Protein AF-A0A932KGJ5-F1 (afdb_monomer)

Radius of gyration: 30.45 Å; Cα contacts (8 Å, |Δi|>4): 113; chains: 1; bounding box: 93×62×76 Å

Secondary structure (DSSP, 8-state):
----------------------------------SSSHHHHHHHHHHHHHHHHHHHHH-----HHHHHHHH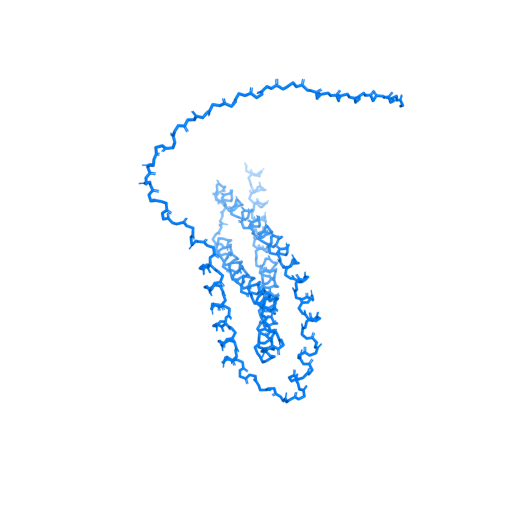HHHHHHHHHHHHHHHHHHHHHHHHHHHHHHHHHHHHHHHHHHHHTT---TTHHHHHHHHHHHHHHHHHHHHHHHHHHHHHHHS-TTT-HHHHHHHHHHHHHHHHHHHHHHHHHHHHIIIIIHHHHHHHHHHHHHHHHHHT--

pLDDT: mean 83.41, std 22.05, range [35.34, 98.75]

Sequence (213 aa):
MKKRIKLVLETTFMMSILTLVPVVSQAHALTNMDTASDQTAESKTVLADRIKERKAELKIKLTTLEQSRLKSKCKNGQVSVNNLSGRIQGLQTSRNNIYDNLTNQLTKLVTKLKDHNVDTTTLDPQITTLKGMITTFKTDMAAYKETVADLGTMDCAADPTGFKASLETARVSRAKLAKDAADIKTYINGTIKPTLVQIRMQLSTTEKHKENE

Solvent-accessible surface area (backbone atoms only — not comparable to full-atom values): 12464 Å² total; per-residue (Å²): 143,86,88,81,90,89,87,82,92,82,90,86,84,88,82,90,79,91,73,92,71,84,84,75,87,73,90,69,86,78,83,82,91,73,86,73,66,56,69,60,52,53,55,51,50,54,51,52,51,55,38,51,49,40,34,66,74,64,62,73,83,73,54,74,67,53,39,53,55,38,36,76,43,35,66,67,47,27,55,54,34,50,59,46,47,59,52,48,53,56,49,52,53,54,50,49,53,53,52,53,50,50,54,51,52,54,51,55,47,52,51,54,35,48,79,68,74,44,90,46,83,71,56,55,59,50,53,53,50,51,51,52,52,52,51,50,37,54,53,37,48,50,55,27,51,49,34,38,49,49,57,48,71,52,64,35,68,84,35,34,61,41,44,53,29,41,51,51,50,32,50,52,33,48,52,49,38,53,47,43,56,50,49,52,52,48,44,44,63,73,47,52,48,55,51,54,53,51,54,49,52,54,51,61,52,54,55,59,54,66,77,76,111

Mean predicted aligned error: 12.19 Å

Nearest PDB structures (foldseek):
  8dt0-assembly2_B  TM=4.006E-01  e=4.714E-01  synthetic construct
  8dt0-assembly1_A  TM=3.499E-01  e=1.360E+00  synthetic construct
  7a0g-assembly1_DDD  TM=3.865E-01  e=3.718E+00  Serratia marcescens
  6grj-assembly1_D  TM=2.617E-01  e=1.970E+00  Aeromonas hydrophila

Foldseek 3Di:
DDDDDDDDDDDDDDDDDDDDDDDDDDPDDPDDP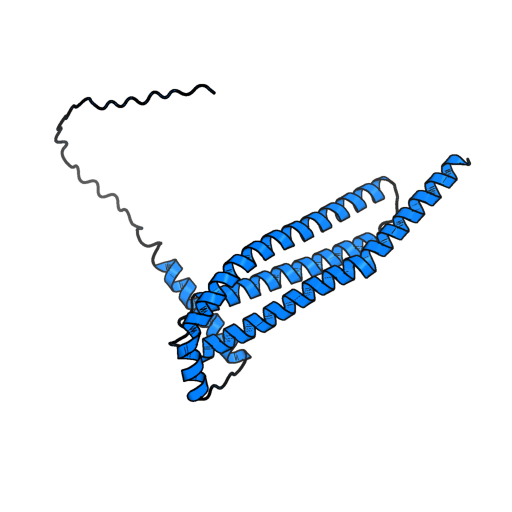PPPVPVVVVVVVVLVVVLVVLCVVVVDDDDPVRLVVQLVCLVVVLVVLVVVLVVLVVVLVVLCVVLVVVLVVLVVVVVVCVVVVHDCVQVVVLSVVLVVLVVVLNVLSVQLSVLSVSSNPDPCNVPVSSNVSSVVSNVVSVVVNVVSVVVSVCSCVVRNVVVVVVSVVVVVVVVVVVVVD

Structure (mmCIF, N/CA/C/O backbone):
data_AF-A0A932KGJ5-F1
#
_entry.id   AF-A0A932KGJ5-F1
#
loop_
_atom_site.group_PDB
_atom_site.id
_atom_site.type_symbol
_atom_site.label_atom_id
_atom_site.label_alt_id
_atom_site.label_comp_id
_atom_site.label_asym_id
_atom_site.label_entity_id
_atom_site.label_seq_id
_atom_site.pdbx_PDB_ins_code
_atom_site.Cartn_x
_atom_site.Cartn_y
_atom_site.Cartn_z
_atom_site.occupancy
_atom_site.B_iso_or_equiv
_atom_site.auth_seq_id
_atom_site.auth_comp_id
_atom_site.auth_asym_id
_atom_site.auth_atom_id
_atom_site.pdbx_PDB_model_num
ATOM 1 N N . MET A 1 1 ? 30.228 36.881 28.832 1.00 44.88 1 MET A N 1
ATOM 2 C CA . MET A 1 1 ? 31.589 37.077 28.282 1.00 44.88 1 MET A CA 1
ATOM 3 C C . MET A 1 1 ? 32.619 36.539 29.263 1.00 44.88 1 MET A C 1
ATOM 5 O O . MET A 1 1 ? 32.696 37.075 30.358 1.00 44.88 1 MET A O 1
ATOM 9 N N . LYS A 1 2 ? 33.387 35.510 28.883 1.00 38.97 2 LYS A N 1
ATOM 10 C CA . LYS A 1 2 ? 34.807 35.300 29.242 1.00 38.97 2 LYS A CA 1
ATOM 11 C C . LYS A 1 2 ? 35.282 34.000 28.579 1.00 38.97 2 LYS A C 1
ATOM 13 O O . LYS A 1 2 ? 34.873 32.910 28.952 1.00 38.97 2 LYS A O 1
ATOM 18 N N . LYS A 1 3 ? 36.079 34.164 27.520 1.00 46.81 3 LYS A N 1
ATOM 19 C CA . LYS A 1 3 ? 36.828 33.112 26.813 1.00 46.81 3 LYS A CA 1
ATOM 20 C C . LYS A 1 3 ? 38.042 32.678 27.644 1.00 46.81 3 LYS A C 1
ATOM 22 O O . LYS A 1 3 ? 38.596 33.527 28.341 1.00 46.81 3 LYS A O 1
ATOM 27 N N . ARG A 1 4 ? 38.514 31.442 27.412 1.00 44.22 4 ARG A N 1
ATOM 28 C CA . ARG A 1 4 ? 39.895 31.025 27.020 1.00 44.22 4 ARG A CA 1
ATOM 29 C C . ARG A 1 4 ? 40.029 29.514 27.300 1.00 44.22 4 ARG A C 1
ATOM 31 O O . ARG A 1 4 ? 39.839 29.099 28.430 1.00 44.22 4 ARG A O 1
ATOM 38 N N . ILE A 1 5 ? 40.056 28.646 26.283 1.00 48.19 5 ILE A N 1
ATOM 39 C CA . ILE A 1 5 ? 41.233 28.178 25.511 1.00 48.19 5 ILE A CA 1
ATOM 40 C C . ILE A 1 5 ? 42.364 27.678 26.416 1.00 48.19 5 ILE A C 1
ATOM 42 O O . ILE A 1 5 ? 43.014 28.507 27.043 1.00 48.19 5 ILE A O 1
ATOM 46 N N . LYS A 1 6 ? 42.664 26.372 26.347 1.00 35.34 6 LYS A N 1
ATOM 47 C CA . LYS A 1 6 ? 44.033 25.834 26.251 1.00 35.34 6 LYS A CA 1
ATOM 48 C C . LYS A 1 6 ? 44.025 24.496 25.495 1.00 35.34 6 LYS A C 1
ATOM 50 O O . LYS A 1 6 ? 43.222 23.617 25.777 1.00 35.34 6 LYS A O 1
ATOM 55 N N . LEU A 1 7 ? 44.920 24.430 24.516 1.00 39.94 7 LEU A N 1
ATOM 56 C CA . LEU A 1 7 ? 45.262 23.345 23.603 1.00 39.94 7 LEU A CA 1
ATOM 57 C C . LEU A 1 7 ? 46.751 23.059 23.844 1.00 39.94 7 LEU A C 1
ATOM 59 O O . LEU A 1 7 ? 47.520 24.014 23.785 1.00 39.94 7 LEU A O 1
ATOM 63 N N . VAL A 1 8 ? 47.124 21.809 24.129 1.00 41.09 8 VAL A N 1
ATOM 64 C CA . VAL A 1 8 ? 48.497 21.245 24.198 1.00 41.09 8 VAL A CA 1
ATOM 65 C C . VAL A 1 8 ? 48.275 19.723 24.056 1.00 41.09 8 VAL A C 1
ATOM 67 O O . VAL A 1 8 ? 47.516 19.186 24.855 1.00 41.09 8 VAL A O 1
ATOM 70 N N . LEU A 1 9 ? 48.607 18.979 22.992 1.00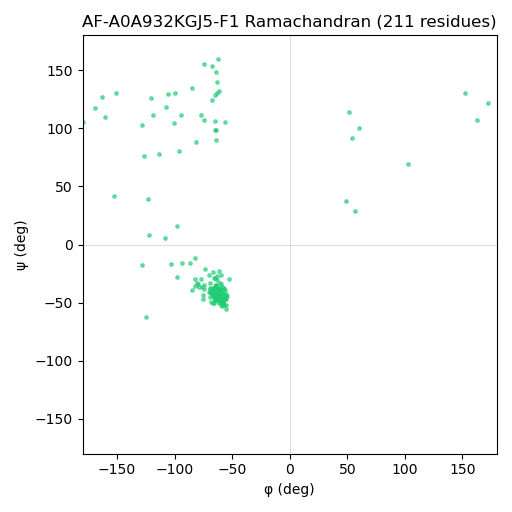 35.59 9 LEU A N 1
ATOM 71 C CA . LEU A 1 9 ? 49.818 18.794 22.169 1.00 35.59 9 LEU A CA 1
ATOM 72 C C . LEU A 1 9 ? 51.038 18.280 22.949 1.00 35.59 9 LEU A C 1
ATOM 74 O O . LEU A 1 9 ? 51.701 19.082 23.578 1.00 35.59 9 LEU A O 1
ATOM 78 N N . GLU A 1 10 ? 51.307 16.972 22.851 1.00 37.28 10 GLU A N 1
ATOM 79 C CA . GLU A 1 10 ? 52.618 16.270 22.868 1.00 37.28 10 GLU A CA 1
ATOM 80 C C . GLU A 1 10 ? 52.291 14.754 22.911 1.00 37.28 10 GLU A C 1
ATOM 82 O O . GLU A 1 10 ? 51.475 14.345 23.728 1.00 37.28 10 GLU A O 1
ATOM 87 N N . THR A 1 11 ? 52.663 13.817 22.025 1.00 39.56 11 THR A N 1
ATOM 88 C CA . THR A 1 11 ? 53.867 13.479 21.233 1.00 39.56 11 THR A CA 1
ATOM 89 C C . THR A 1 11 ? 55.151 13.327 22.036 1.00 39.56 11 THR A C 1
ATOM 91 O O . THR A 1 11 ? 55.898 14.285 22.170 1.00 39.56 11 THR A O 1
ATOM 94 N N . THR A 1 12 ? 55.445 12.097 22.476 1.00 38.59 12 THR A N 1
ATOM 95 C CA . THR A 1 12 ? 56.585 11.240 22.053 1.00 38.59 12 THR A CA 1
ATOM 96 C C . THR A 1 12 ? 56.994 10.278 23.176 1.00 38.59 12 THR A C 1
ATOM 98 O O . THR A 1 12 ? 57.245 10.718 24.286 1.00 38.59 12 THR A O 1
ATOM 101 N N . PHE A 1 13 ? 57.138 8.980 22.876 1.00 36.44 13 PHE A N 1
ATOM 102 C CA . PHE A 1 13 ? 58.343 8.230 23.258 1.00 36.44 13 PHE A CA 1
ATOM 103 C C . PHE A 1 13 ? 58.459 6.924 22.456 1.00 36.44 13 PHE A C 1
ATOM 105 O O . PHE A 1 13 ? 57.532 6.123 22.378 1.00 36.44 13 PHE A O 1
ATOM 112 N N . MET A 1 14 ? 59.623 6.772 21.831 1.00 37.28 14 MET A N 1
ATOM 113 C CA . MET A 1 14 ? 60.131 5.604 21.116 1.00 37.28 14 MET A CA 1
ATOM 114 C C . MET A 1 14 ? 60.335 4.400 22.045 1.00 37.28 14 MET A C 1
ATOM 116 O O . MET A 1 14 ? 60.823 4.585 23.152 1.00 37.28 14 MET A O 1
ATOM 120 N N . MET A 1 15 ? 60.168 3.176 21.533 1.00 35.38 15 MET A N 1
ATOM 121 C CA . MET A 1 15 ? 61.279 2.211 21.523 1.00 35.38 15 MET A CA 1
ATOM 122 C C . MET A 1 15 ? 60.971 0.985 20.659 1.00 35.38 15 MET A C 1
ATOM 124 O O . MET A 1 15 ? 60.061 0.207 20.934 1.00 35.38 15 MET A O 1
ATOM 128 N N . SER A 1 16 ? 61.788 0.820 19.622 1.00 38.25 16 SER A N 1
ATOM 129 C CA . SER A 1 16 ? 61.973 -0.414 18.870 1.00 38.25 16 SER A CA 1
ATOM 130 C C . SER A 1 16 ? 62.501 -1.529 19.770 1.00 38.25 16 SER A C 1
ATOM 132 O O . SER A 1 16 ? 63.533 -1.354 20.415 1.00 38.25 16 SER A O 1
ATOM 134 N N . ILE A 1 17 ? 61.881 -2.707 19.701 1.00 38.91 17 ILE A N 1
ATOM 135 C CA . ILE A 1 17 ? 62.562 -3.980 19.952 1.00 38.91 17 ILE A CA 1
ATOM 136 C C . ILE A 1 17 ? 62.259 -4.892 18.766 1.00 38.91 17 ILE A C 1
ATOM 138 O O . ILE A 1 17 ? 61.167 -5.435 18.617 1.00 38.91 17 ILE A O 1
ATOM 142 N N . LEU A 1 18 ? 63.263 -5.017 17.901 1.00 41.41 18 LEU A N 1
ATOM 143 C CA . LEU A 1 18 ? 63.344 -6.018 16.852 1.00 41.41 18 LEU A CA 1
ATOM 144 C C . LEU A 1 18 ? 63.684 -7.352 17.535 1.00 41.41 18 LEU A C 1
ATOM 146 O O . LEU A 1 18 ? 64.811 -7.542 17.987 1.00 41.41 18 LEU A O 1
ATOM 150 N N . THR A 1 19 ? 62.722 -8.268 17.635 1.00 42.53 19 THR A N 1
ATOM 151 C CA . THR A 1 19 ? 63.004 -9.681 17.928 1.00 42.53 19 THR A CA 1
ATOM 152 C C . THR A 1 19 ? 62.513 -10.526 16.762 1.00 42.53 19 THR A C 1
ATOM 154 O O . THR A 1 19 ? 61.323 -10.617 16.473 1.00 42.53 19 THR A O 1
ATOM 157 N N . LEU A 1 20 ? 63.479 -11.104 16.049 1.00 44.03 20 LEU A N 1
ATOM 158 C CA . LEU A 1 20 ? 63.281 -12.183 15.091 1.00 44.03 20 LEU A CA 1
ATOM 159 C C . LEU A 1 20 ? 62.795 -13.414 15.861 1.00 44.03 20 LEU A C 1
ATOM 161 O O . LEU A 1 20 ? 63.577 -14.054 16.561 1.00 44.03 20 LEU A O 1
ATOM 165 N N . VAL A 1 21 ? 61.510 -13.738 15.731 1.00 42.78 21 VAL A N 1
ATOM 166 C CA . VAL A 1 21 ? 60.955 -15.029 16.151 1.00 42.78 21 VAL A CA 1
ATOM 167 C C . VAL A 1 21 ? 60.835 -15.909 14.901 1.00 42.78 21 VAL A C 1
ATOM 169 O O . VAL A 1 21 ? 60.319 -15.437 13.884 1.00 42.78 21 VAL A O 1
ATOM 172 N N . PRO A 1 22 ? 61.322 -17.162 14.923 1.00 41.62 22 PRO A N 1
ATOM 173 C CA . PRO A 1 22 ? 61.204 -18.068 13.790 1.00 41.62 22 PRO A CA 1
ATOM 174 C C . PRO A 1 22 ? 59.733 -18.376 13.493 1.00 41.62 22 PRO A C 1
ATOM 176 O O . PRO A 1 22 ? 58.964 -18.754 14.377 1.00 41.62 22 PRO A O 1
ATOM 179 N N . VAL A 1 23 ? 59.363 -18.233 12.220 1.00 40.09 23 VAL A N 1
ATOM 180 C CA . VAL A 1 23 ? 58.075 -18.662 11.673 1.00 40.09 23 VAL A CA 1
ATOM 181 C C . VAL A 1 23 ? 58.008 -20.186 11.763 1.00 40.09 23 VAL A C 1
ATOM 183 O O . VAL A 1 23 ? 58.557 -20.901 10.928 1.00 40.09 23 VAL A O 1
ATOM 186 N N . VAL A 1 24 ? 57.333 -20.691 12.793 1.00 42.12 24 VAL A N 1
ATOM 187 C CA . VAL A 1 24 ? 56.816 -22.059 12.795 1.00 42.12 24 VAL A CA 1
ATOM 188 C C . VAL A 1 24 ? 55.562 -22.050 11.931 1.00 42.12 24 VAL A C 1
ATOM 190 O O . VAL A 1 24 ? 54.551 -21.442 12.274 1.00 42.12 24 VAL A O 1
ATOM 193 N N . SER A 1 25 ? 55.663 -22.706 10.778 1.00 40.78 25 SER A N 1
ATOM 194 C CA . SER A 1 25 ? 54.550 -22.963 9.874 1.00 40.78 25 SER A CA 1
ATOM 195 C C . SER A 1 25 ? 53.531 -23.868 10.572 1.00 40.78 25 SER A C 1
ATOM 197 O O . SER A 1 25 ? 53.709 -25.083 10.643 1.00 40.78 25 SER A O 1
ATOM 199 N N . GLN A 1 26 ? 52.471 -23.279 11.124 1.00 44.00 26 GLN A N 1
ATOM 200 C CA . GLN A 1 26 ? 51.224 -23.990 11.382 1.00 44.00 26 GLN A CA 1
ATOM 201 C C . GLN A 1 26 ? 50.246 -23.641 10.267 1.00 44.00 26 GLN A C 1
ATOM 203 O O . GLN A 1 26 ? 49.672 -22.554 10.225 1.00 44.00 26 GLN A O 1
ATOM 208 N N . ALA A 1 27 ? 50.074 -24.599 9.360 1.00 42.25 27 ALA A N 1
ATOM 209 C CA . ALA A 1 27 ? 48.950 -24.659 8.451 1.00 42.25 27 ALA A CA 1
ATOM 210 C C . ALA A 1 27 ? 47.665 -24.848 9.273 1.00 42.25 27 ALA A C 1
ATOM 212 O O . ALA A 1 27 ? 47.253 -25.969 9.557 1.00 42.25 27 ALA A O 1
ATOM 213 N N . HIS A 1 28 ? 47.039 -23.741 9.663 1.00 36.88 28 HIS A N 1
ATOM 214 C CA . HIS A 1 28 ? 45.609 -23.724 9.942 1.00 36.88 28 HIS A CA 1
ATOM 215 C C . HIS A 1 28 ? 44.921 -23.262 8.670 1.00 36.88 28 HIS A C 1
ATOM 217 O O . HIS A 1 28 ? 45.092 -22.131 8.217 1.00 36.88 28 HIS A O 1
ATOM 223 N N . ALA A 1 29 ? 44.193 -24.191 8.061 1.00 41.00 29 ALA A N 1
ATOM 224 C CA . ALA A 1 29 ? 43.284 -23.917 6.971 1.00 41.00 29 ALA A CA 1
ATOM 225 C C . ALA A 1 29 ? 42.266 -22.858 7.422 1.00 41.00 29 ALA A C 1
ATOM 227 O O . ALA A 1 29 ? 41.353 -23.147 8.189 1.00 41.00 29 ALA A O 1
ATOM 228 N N . LEU A 1 30 ? 42.425 -21.627 6.937 1.00 35.59 30 LEU A N 1
ATOM 229 C CA . LEU A 1 30 ? 41.356 -20.638 6.906 1.00 35.59 30 LEU A CA 1
ATOM 230 C C . LEU A 1 30 ? 40.724 -20.697 5.520 1.00 35.59 30 LEU A C 1
ATOM 232 O O . LEU A 1 30 ? 41.021 -19.915 4.622 1.00 35.59 30 LEU A O 1
ATOM 236 N N . THR A 1 31 ? 39.854 -21.686 5.350 1.00 42.19 31 THR A N 1
ATOM 237 C CA . THR A 1 31 ? 38.740 -21.581 4.414 1.00 42.19 31 THR A CA 1
ATOM 238 C C . THR A 1 31 ? 37.822 -20.446 4.868 1.00 42.19 31 THR A C 1
ATOM 240 O O . THR A 1 31 ? 37.531 -20.334 6.058 1.00 42.19 31 THR A O 1
ATOM 243 N N . ASN A 1 32 ? 37.331 -19.680 3.890 1.00 48.62 32 ASN A N 1
ATOM 244 C CA . ASN A 1 32 ? 36.245 -18.690 3.948 1.00 48.62 32 ASN A CA 1
ATOM 245 C C . ASN A 1 32 ? 36.669 -17.210 3.987 1.00 48.62 32 ASN A C 1
ATOM 247 O O . ASN A 1 32 ? 36.401 -16.480 4.936 1.00 48.62 32 ASN A O 1
ATOM 251 N N . MET A 1 33 ? 37.202 -16.739 2.857 1.00 39.97 33 MET A N 1
ATOM 252 C CA . MET A 1 33 ? 36.859 -15.420 2.311 1.00 39.97 33 MET A CA 1
ATOM 253 C C . MET A 1 33 ? 36.106 -15.636 0.994 1.00 39.97 33 MET A C 1
ATOM 255 O O . MET A 1 33 ? 36.690 -15.519 -0.073 1.00 39.97 33 MET A O 1
ATOM 259 N N . ASP A 1 34 ? 34.822 -15.992 1.065 1.00 36.31 34 ASP A N 1
ATOM 260 C CA . ASP A 1 34 ? 33.960 -16.030 -0.128 1.00 36.31 34 ASP A CA 1
ATOM 261 C C . ASP A 1 34 ? 32.478 -15.788 0.216 1.00 36.31 34 ASP A C 1
ATOM 263 O O . ASP A 1 34 ? 31.564 -16.434 -0.280 1.00 36.31 34 ASP A O 1
ATOM 267 N N . THR A 1 35 ? 32.205 -14.833 1.112 1.00 36.84 35 THR A N 1
ATOM 268 C CA . THR A 1 35 ? 30.825 -14.466 1.502 1.00 36.84 35 THR A CA 1
ATOM 269 C C . THR A 1 35 ? 30.541 -12.982 1.265 1.00 36.84 35 THR A C 1
ATOM 271 O O . THR A 1 35 ? 29.898 -12.311 2.062 1.00 36.84 35 THR A O 1
ATOM 274 N N . ALA A 1 36 ? 31.055 -12.446 0.157 1.00 39.25 36 ALA A N 1
ATOM 275 C CA . ALA A 1 36 ? 30.687 -11.118 -0.352 1.00 39.25 36 ALA A CA 1
ATOM 276 C C . ALA A 1 36 ? 30.270 -11.143 -1.838 1.00 39.25 36 ALA A C 1
ATOM 278 O O . ALA A 1 36 ? 29.598 -10.227 -2.309 1.00 39.25 36 ALA A O 1
ATOM 279 N N . SER A 1 37 ? 30.623 -12.207 -2.570 1.00 39.34 37 SER A N 1
ATOM 280 C CA . SER A 1 37 ? 30.276 -12.389 -3.986 1.00 39.34 37 SER A CA 1
ATOM 281 C C . SER A 1 37 ? 28.840 -12.905 -4.183 1.00 39.34 37 SER A C 1
ATOM 283 O O . SER A 1 37 ? 28.148 -12.492 -5.114 1.00 39.34 37 SER A O 1
ATOM 285 N N . ASP A 1 38 ? 28.347 -13.727 -3.251 1.00 40.72 38 ASP A N 1
ATOM 286 C CA . ASP A 1 38 ? 27.100 -14.490 -3.416 1.00 40.72 38 ASP A CA 1
ATOM 287 C C . ASP A 1 38 ? 25.824 -13.630 -3.278 1.00 40.72 38 ASP A C 1
ATOM 289 O O . ASP A 1 38 ? 24.941 -13.644 -4.137 1.00 40.72 38 ASP A O 1
ATOM 293 N N . GLN A 1 39 ? 25.781 -12.729 -2.286 1.00 49.47 39 GLN A N 1
ATOM 294 C CA . GLN A 1 39 ? 24.623 -11.844 -2.049 1.00 49.47 39 GLN A CA 1
ATOM 295 C C . GLN A 1 39 ? 24.342 -10.874 -3.211 1.00 49.47 39 GLN A C 1
ATOM 297 O O . GLN A 1 39 ? 23.207 -10.432 -3.418 1.00 49.47 39 GLN A O 1
ATOM 302 N N . THR A 1 40 ? 25.371 -10.525 -3.988 1.00 59.22 40 THR A N 1
ATOM 303 C CA . THR A 1 40 ? 25.240 -9.587 -5.112 1.00 59.22 40 THR A CA 1
ATOM 304 C C . THR A 1 40 ? 24.710 -10.282 -6.369 1.00 59.22 40 THR A C 1
ATOM 306 O O . THR A 1 40 ? 24.032 -9.646 -7.180 1.00 59.22 40 THR A O 1
ATOM 309 N N . ALA A 1 41 ? 24.999 -11.575 -6.541 1.00 60.56 41 ALA A N 1
ATOM 310 C CA . ALA A 1 41 ? 24.484 -12.375 -7.647 1.00 60.56 41 ALA A CA 1
ATOM 311 C C . ALA A 1 41 ? 23.010 -12.740 -7.420 1.00 60.56 41 ALA A C 1
ATOM 313 O O . ALA A 1 41 ? 22.183 -12.489 -8.298 1.00 60.56 41 ALA A O 1
ATOM 314 N N . GLU A 1 42 ? 22.667 -13.201 -6.215 1.00 63.56 42 GLU A N 1
ATOM 315 C CA . GLU A 1 42 ? 21.298 -13.575 -5.843 1.00 63.56 42 GLU A CA 1
ATOM 316 C C . GLU A 1 42 ? 20.335 -12.379 -5.965 1.00 63.56 42 GLU A C 1
ATOM 318 O O . GLU A 1 42 ? 19.330 -12.440 -6.675 1.00 63.56 42 GLU A O 1
ATOM 323 N N . SER A 1 43 ? 20.696 -11.218 -5.411 1.00 68.94 43 SER A N 1
ATOM 324 C CA . SER A 1 43 ? 19.883 -9.994 -5.505 1.00 68.94 43 SER A CA 1
ATOM 325 C C . SER A 1 43 ? 19.632 -9.535 -6.954 1.00 68.94 43 SER A C 1
ATOM 327 O O . SER A 1 43 ? 18.530 -9.093 -7.297 1.00 68.94 43 SER A O 1
ATOM 329 N N . LYS A 1 44 ? 20.623 -9.695 -7.844 1.00 74.38 44 LYS A N 1
ATOM 330 C CA . LYS A 1 44 ? 20.467 -9.398 -9.279 1.00 74.38 44 LYS A CA 1
ATOM 331 C C . LYS A 1 44 ? 19.532 -10.385 -9.974 1.00 74.38 44 LYS A C 1
ATOM 333 O O . LYS A 1 44 ? 18.750 -9.956 -10.823 1.00 74.38 44 LYS A O 1
ATOM 338 N N . THR A 1 45 ? 19.592 -11.669 -9.619 1.00 82.81 45 THR A N 1
ATOM 339 C CA . THR A 1 45 ? 18.684 -12.684 -10.176 1.00 82.81 45 THR A CA 1
ATOM 340 C C . THR A 1 45 ? 17.235 -12.429 -9.767 1.00 82.81 45 THR A C 1
ATOM 342 O O . THR A 1 45 ? 16.375 -12.351 -10.642 1.00 82.81 45 THR A O 1
ATOM 345 N N . VAL A 1 46 ? 16.973 -12.121 -8.490 1.00 92.19 46 VAL A N 1
ATOM 346 C CA . VAL A 1 46 ? 15.613 -11.810 -8.016 1.00 92.19 46 VAL A CA 1
ATOM 347 C C . VAL A 1 46 ? 15.046 -10.559 -8.704 1.00 92.19 46 VAL A C 1
ATOM 349 O O . VAL A 1 46 ? 13.887 -10.543 -9.119 1.00 92.19 46 VAL A O 1
ATOM 352 N N . LEU A 1 47 ? 15.853 -9.506 -8.886 1.00 91.75 47 LEU A N 1
ATOM 353 C CA . LEU A 1 47 ? 15.427 -8.310 -9.624 1.00 91.75 47 LEU A CA 1
ATOM 354 C C . LEU A 1 47 ? 15.045 -8.635 -11.076 1.00 91.75 47 LEU A C 1
ATOM 356 O O . LEU A 1 47 ? 14.024 -8.151 -11.572 1.00 91.75 47 LEU A O 1
ATOM 360 N N . ALA A 1 48 ? 15.868 -9.426 -11.766 1.00 92.38 48 ALA A N 1
ATOM 361 C CA . ALA A 1 48 ? 15.612 -9.808 -13.150 1.00 92.38 48 ALA A CA 1
ATOM 362 C C . ALA A 1 48 ? 14.305 -10.607 -13.282 1.00 92.38 48 ALA A C 1
ATOM 364 O O . ALA A 1 48 ? 13.517 -10.334 -14.193 1.00 92.38 48 ALA A O 1
ATOM 365 N N . ASP A 1 49 ? 14.039 -11.516 -12.342 1.00 94.31 49 ASP A N 1
ATOM 366 C CA . ASP A 1 49 ? 12.806 -12.303 -12.304 1.00 94.31 49 ASP A CA 1
ATOM 367 C C . ASP A 1 49 ? 11.573 -11.426 -12.064 1.00 94.31 49 ASP A C 1
ATOM 369 O O . ASP A 1 49 ? 10.618 -11.498 -12.843 1.00 94.31 49 ASP A O 1
ATOM 373 N N . ARG A 1 50 ? 11.622 -10.499 -11.095 1.00 95.69 50 ARG A N 1
ATOM 374 C CA . ARG A 1 50 ? 10.532 -9.527 -10.872 1.00 95.69 50 ARG A CA 1
ATOM 375 C C . ARG A 1 50 ? 10.260 -8.670 -12.110 1.00 95.69 50 ARG A C 1
ATOM 377 O O . ARG A 1 50 ? 9.108 -8.413 -12.457 1.00 95.69 50 ARG A O 1
ATOM 384 N N . ILE A 1 51 ? 11.300 -8.207 -12.809 1.00 94.31 51 ILE A N 1
ATOM 385 C CA . ILE A 1 51 ? 11.127 -7.424 -14.046 1.00 94.31 51 ILE A CA 1
ATOM 386 C C . ILE A 1 51 ? 10.482 -8.281 -15.141 1.00 94.31 51 ILE A C 1
ATOM 388 O O . ILE A 1 51 ? 9.599 -7.803 -15.860 1.00 94.31 51 ILE A O 1
ATOM 392 N N . LYS A 1 52 ? 10.904 -9.540 -15.279 1.00 94.00 52 LYS A N 1
ATOM 393 C CA . LYS A 1 52 ? 10.339 -10.482 -16.249 1.00 94.00 52 LYS A CA 1
ATOM 394 C C . LYS A 1 52 ? 8.855 -10.735 -15.980 1.00 94.00 52 LYS A C 1
ATOM 396 O O . LYS A 1 52 ? 8.065 -10.672 -16.922 1.00 94.00 52 LYS A O 1
ATOM 401 N N . GLU A 1 53 ? 8.482 -10.954 -14.724 1.00 94.50 53 GLU A N 1
ATOM 402 C CA . GLU A 1 53 ? 7.092 -11.128 -14.292 1.00 94.50 53 GLU A CA 1
ATOM 403 C C . GLU A 1 53 ? 6.243 -9.903 -14.649 1.00 94.50 53 GLU A C 1
ATOM 405 O O . GLU A 1 53 ? 5.282 -10.023 -15.408 1.00 94.50 53 GLU A O 1
ATOM 410 N N . ARG A 1 54 ? 6.672 -8.696 -14.261 1.00 95.69 54 ARG A N 1
ATOM 411 C CA . ARG A 1 54 ? 5.956 -7.444 -14.586 1.00 95.69 54 ARG A CA 1
ATOM 412 C C . ARG A 1 54 ? 5.771 -7.242 -16.091 1.00 95.69 54 ARG A C 1
ATOM 414 O O . ARG A 1 54 ? 4.736 -6.749 -16.541 1.00 95.69 54 ARG A O 1
ATOM 421 N N . LYS A 1 55 ? 6.770 -7.613 -16.901 1.00 93.75 55 LYS A N 1
ATOM 422 C CA . LYS A 1 55 ? 6.670 -7.564 -18.372 1.00 93.75 55 LYS A CA 1
ATOM 423 C C . LYS A 1 55 ? 5.631 -8.556 -18.897 1.00 93.75 55 LYS A C 1
ATOM 425 O O . LYS A 1 55 ? 4.898 -8.211 -19.825 1.00 93.75 55 LYS A O 1
ATOM 430 N N . ALA A 1 56 ? 5.568 -9.756 -18.324 1.00 93.00 56 ALA A N 1
ATOM 431 C CA . ALA A 1 56 ? 4.603 -10.785 -18.698 1.00 93.00 56 ALA A CA 1
ATOM 432 C C . ALA A 1 56 ? 3.167 -10.406 -18.301 1.00 93.00 56 ALA A C 1
ATOM 434 O O . ALA A 1 56 ? 2.248 -10.597 -19.101 1.00 93.00 56 ALA A O 1
ATOM 435 N N . GLU A 1 57 ? 2.983 -9.819 -17.118 1.00 92.56 57 GLU A N 1
ATOM 436 C CA . GLU A 1 57 ? 1.688 -9.343 -16.624 1.00 92.56 57 GLU A CA 1
ATOM 437 C C . GLU A 1 57 ? 1.144 -8.186 -17.468 1.00 92.56 57 GLU A C 1
ATOM 439 O O . GLU A 1 57 ? 0.006 -8.227 -17.937 1.00 92.56 57 GLU A O 1
ATOM 444 N N . LEU A 1 58 ? 1.967 -7.160 -17.703 1.00 92.00 58 LEU A N 1
ATOM 445 C CA . LEU A 1 58 ? 1.521 -5.913 -18.333 1.00 92.00 58 LEU A CA 1
ATOM 446 C C . LEU A 1 58 ? 1.567 -5.943 -19.865 1.00 92.00 58 LEU A C 1
ATOM 448 O O . LEU A 1 58 ? 0.976 -5.075 -20.508 1.00 92.00 58 LEU A O 1
ATOM 452 N N . LYS A 1 59 ? 2.277 -6.911 -20.462 1.00 90.62 59 LYS A N 1
ATOM 453 C CA . LYS A 1 59 ? 2.353 -7.150 -21.920 1.00 90.62 59 LYS A CA 1
ATOM 454 C C . LYS A 1 59 ? 2.639 -5.885 -22.741 1.00 90.62 59 LYS A C 1
ATOM 456 O O . LYS A 1 59 ? 2.111 -5.702 -23.840 1.00 90.62 59 LYS A O 1
ATOM 461 N N . ILE A 1 60 ? 3.484 -5.005 -22.207 1.00 88.62 60 ILE A N 1
ATOM 462 C CA . ILE A 1 60 ? 3.776 -3.699 -22.804 1.00 88.62 60 ILE A CA 1
ATOM 463 C C . ILE A 1 60 ? 4.530 -3.885 -24.121 1.00 88.62 60 ILE A C 1
ATOM 465 O O . ILE A 1 60 ? 5.611 -4.474 -24.157 1.00 88.62 60 ILE A O 1
ATOM 469 N N . LYS A 1 61 ? 3.981 -3.320 -25.199 1.00 90.38 61 LYS A N 1
ATOM 470 C CA . LYS A 1 61 ? 4.634 -3.233 -26.507 1.00 90.38 61 LYS A CA 1
ATOM 471 C C . LYS A 1 61 ? 5.050 -1.791 -26.755 1.00 90.38 61 LYS A C 1
ATOM 473 O O . LYS A 1 61 ? 4.201 -0.910 -26.797 1.00 90.38 61 LYS A O 1
ATOM 478 N N . LEU A 1 62 ? 6.354 -1.569 -26.902 1.00 91.69 62 LEU A N 1
ATOM 479 C CA . LEU A 1 62 ? 6.919 -0.254 -27.190 1.00 91.69 62 LEU A CA 1
ATOM 480 C C . LEU A 1 62 ? 7.379 -0.183 -28.640 1.00 91.69 62 LEU A C 1
ATOM 482 O O . LEU A 1 62 ? 8.172 -1.017 -29.089 1.00 91.69 62 LEU A O 1
ATOM 486 N N . THR A 1 63 ? 6.957 0.862 -29.337 1.00 95.50 63 THR A N 1
ATOM 487 C CA . THR A 1 63 ? 7.531 1.259 -30.625 1.00 95.50 63 THR A CA 1
ATOM 488 C C . THR A 1 63 ? 9.007 1.644 -30.467 1.00 95.50 63 THR A C 1
ATOM 490 O O . THR A 1 63 ? 9.474 1.998 -29.381 1.00 95.50 63 THR A O 1
ATOM 493 N N . THR A 1 64 ? 9.765 1.631 -31.563 1.00 94.06 64 THR A N 1
ATOM 494 C CA . THR A 1 64 ? 11.172 2.075 -31.585 1.00 94.06 64 THR A CA 1
ATOM 495 C C . THR A 1 64 ? 11.339 3.513 -31.088 1.00 94.06 64 THR A C 1
ATOM 497 O O . THR A 1 64 ? 12.271 3.809 -30.337 1.00 94.06 64 THR A O 1
ATOM 500 N N . LEU A 1 65 ? 10.404 4.399 -31.442 1.00 94.75 65 LEU A N 1
ATOM 501 C CA . LEU A 1 65 ? 10.389 5.783 -30.972 1.00 94.75 65 LEU A CA 1
ATOM 502 C C . LEU A 1 65 ? 10.196 5.874 -29.451 1.00 94.75 65 LEU A C 1
ATOM 504 O O . LEU A 1 65 ? 10.896 6.639 -28.785 1.00 94.75 65 LEU A O 1
ATOM 508 N N . GLU A 1 66 ? 9.272 5.098 -28.882 1.00 94.50 66 GLU A N 1
ATOM 509 C CA . GLU A 1 66 ? 9.042 5.069 -27.432 1.00 94.50 66 GLU A CA 1
ATOM 510 C C . GLU A 1 66 ? 10.237 4.500 -26.674 1.00 94.50 66 GLU A C 1
ATOM 512 O O . GLU A 1 66 ? 10.627 5.062 -25.650 1.00 94.50 66 GLU A O 1
ATOM 517 N N . GLN A 1 67 ? 10.862 3.440 -27.193 1.00 93.75 67 GLN A N 1
ATOM 518 C CA . GLN A 1 67 ? 12.084 2.889 -26.609 1.00 93.75 67 GLN A CA 1
ATOM 519 C C . GLN A 1 67 ? 13.202 3.934 -26.590 1.00 93.75 67 GLN A C 1
ATOM 521 O O . GLN A 1 67 ? 13.813 4.146 -25.546 1.00 93.75 67 GLN A O 1
ATOM 526 N N . SER A 1 68 ? 13.435 4.634 -27.704 1.00 94.75 68 SER A N 1
ATOM 527 C CA . SER A 1 68 ? 14.454 5.690 -27.788 1.00 94.75 68 SER A CA 1
ATOM 528 C C . SER A 1 68 ? 14.186 6.833 -26.798 1.00 94.75 68 SER A C 1
ATOM 530 O O . SER A 1 68 ? 15.077 7.256 -26.055 1.00 94.75 68 SER A O 1
ATOM 532 N N . ARG A 1 69 ? 12.928 7.284 -26.702 1.00 94.38 69 ARG A N 1
ATOM 533 C CA . ARG A 1 69 ? 12.503 8.311 -25.734 1.00 94.38 69 ARG A CA 1
ATOM 534 C C . ARG A 1 69 ? 12.663 7.862 -24.283 1.00 94.38 69 ARG A C 1
ATOM 536 O O . ARG A 1 69 ? 13.009 8.680 -23.434 1.00 94.38 69 ARG A O 1
ATOM 543 N N . LEU A 1 70 ? 12.388 6.594 -23.982 1.00 94.69 70 LEU A N 1
ATOM 544 C CA . LEU A 1 70 ? 12.589 6.048 -22.643 1.00 94.69 70 LEU A CA 1
ATOM 545 C C . LEU A 1 70 ? 14.074 5.974 -22.313 1.00 94.69 70 LEU A C 1
ATOM 547 O O . LEU A 1 70 ? 14.467 6.514 -21.286 1.00 94.69 70 LEU A O 1
ATOM 551 N N . LYS A 1 71 ? 14.904 5.412 -23.198 1.00 94.31 71 LYS A N 1
ATOM 552 C CA . LYS A 1 71 ? 16.359 5.331 -22.996 1.00 94.31 71 LYS A CA 1
ATOM 553 C C . LYS A 1 71 ? 16.979 6.702 -22.716 1.00 94.31 71 LYS A C 1
ATOM 555 O O . LYS A 1 71 ? 17.761 6.829 -21.780 1.00 94.31 71 LYS A O 1
ATOM 560 N N . SER A 1 72 ? 16.589 7.739 -23.463 1.00 94.38 72 SER A N 1
ATOM 561 C CA . SER A 1 72 ? 17.147 9.088 -23.284 1.00 94.38 72 SER A CA 1
ATOM 562 C C . SER A 1 72 ? 16.715 9.778 -21.987 1.00 94.38 72 SER A C 1
ATOM 564 O O . SER A 1 72 ? 17.442 10.622 -21.470 1.00 94.38 72 SER A O 1
ATOM 566 N N . LYS A 1 73 ? 15.550 9.425 -21.430 1.00 93.94 73 LYS A N 1
ATOM 567 C CA . LYS A 1 73 ? 15.002 10.064 -20.221 1.00 93.94 73 LYS A CA 1
ATOM 568 C C . LYS A 1 73 ? 15.160 9.231 -18.956 1.00 93.94 73 LYS A C 1
ATOM 570 O O . LYS A 1 73 ? 15.006 9.773 -17.861 1.00 93.94 73 LYS A O 1
ATOM 575 N N . CYS A 1 74 ? 15.429 7.933 -19.074 1.00 94.75 74 CYS A N 1
ATOM 576 C CA . CYS A 1 74 ? 15.287 7.023 -17.946 1.00 94.75 74 CYS A CA 1
ATOM 577 C C . CYS A 1 74 ? 16.281 7.323 -16.825 1.00 94.75 74 CYS A C 1
ATOM 579 O O . CYS A 1 74 ? 15.872 7.305 -15.672 1.00 94.75 74 CYS A O 1
ATOM 581 N N . LYS A 1 75 ? 17.525 7.720 -17.129 1.00 94.31 75 LYS A N 1
ATOM 582 C CA . LYS A 1 75 ? 18.510 8.097 -16.098 1.00 94.31 75 LYS A CA 1
ATOM 583 C C . LYS A 1 75 ? 18.066 9.316 -15.279 1.00 94.31 75 LYS A C 1
ATOM 585 O O . LYS A 1 75 ? 18.123 9.279 -14.053 1.00 94.31 75 LYS A O 1
ATOM 590 N N . ASN A 1 76 ? 17.500 10.340 -15.922 1.00 94.31 76 ASN A N 1
ATOM 591 C CA . ASN A 1 76 ? 16.896 11.480 -15.214 1.00 94.31 76 ASN A CA 1
ATOM 592 C C . ASN A 1 76 ? 15.672 11.047 -14.386 1.00 94.31 76 ASN A C 1
ATOM 594 O O . ASN A 1 76 ? 15.458 11.519 -13.267 1.00 94.31 76 ASN A O 1
ATOM 598 N N . GLY A 1 77 ? 14.885 10.105 -14.912 1.00 94.06 77 GLY A N 1
ATOM 599 C CA . GLY A 1 77 ? 13.812 9.450 -14.167 1.00 94.06 77 GLY A CA 1
ATOM 600 C C . GLY A 1 77 ? 14.323 8.729 -12.916 1.00 94.06 77 GLY A C 1
ATOM 601 O O . GLY A 1 77 ? 13.738 8.889 -11.848 1.00 94.06 77 GLY A O 1
ATOM 602 N N . GLN A 1 78 ? 15.442 8.008 -13.013 1.00 94.75 78 GLN A N 1
ATOM 603 C CA . GLN A 1 78 ? 16.051 7.283 -11.896 1.00 94.75 78 GLN A CA 1
ATOM 604 C C . GLN A 1 78 ? 16.526 8.220 -10.780 1.00 94.75 78 GLN A C 1
ATOM 606 O O . GLN A 1 78 ? 16.346 7.899 -9.610 1.00 94.75 78 GLN A O 1
ATOM 611 N N . VAL A 1 79 ? 17.013 9.424 -11.101 1.00 94.00 79 VAL A N 1
ATOM 612 C CA . VAL A 1 79 ? 17.290 10.453 -10.078 1.00 94.00 79 VAL A CA 1
ATOM 613 C C . VAL A 1 79 ? 16.024 10.794 -9.282 1.00 94.00 79 VAL A C 1
ATOM 615 O O . VAL A 1 79 ? 16.042 10.830 -8.051 1.00 94.00 79 VAL A O 1
ATOM 618 N N . SER A 1 80 ? 14.893 10.981 -9.968 1.00 94.88 80 SER A N 1
ATOM 619 C CA . SER A 1 80 ? 13.609 11.241 -9.302 1.00 94.88 80 SER A CA 1
ATOM 620 C C . SER A 1 80 ? 13.144 10.050 -8.456 1.00 94.88 80 SER A C 1
ATOM 622 O O . SER A 1 80 ? 12.637 10.240 -7.350 1.00 94.88 80 SER A O 1
ATOM 624 N N . VAL A 1 81 ? 13.346 8.826 -8.951 1.00 95.56 81 VAL A N 1
ATOM 625 C CA . VAL A 1 81 ? 13.029 7.574 -8.245 1.00 95.56 81 VAL A CA 1
ATOM 626 C C . VAL A 1 81 ? 13.867 7.427 -6.973 1.00 95.56 81 VAL A C 1
ATOM 628 O O . VAL A 1 81 ? 13.320 7.109 -5.920 1.00 95.56 81 VAL A O 1
ATOM 631 N N . ASN A 1 82 ? 15.162 7.730 -7.020 1.00 92.00 82 ASN A N 1
ATOM 632 C CA . ASN A 1 82 ? 16.044 7.626 -5.856 1.00 92.00 82 ASN A CA 1
ATOM 633 C C . ASN A 1 82 ? 15.654 8.627 -4.758 1.00 92.00 82 ASN A C 1
ATOM 635 O O . ASN A 1 82 ? 15.543 8.257 -3.588 1.00 92.00 82 ASN A O 1
ATOM 639 N N . ASN A 1 83 ? 15.325 9.865 -5.138 1.00 93.31 83 ASN A N 1
ATOM 640 C CA . ASN A 1 83 ? 14.779 10.858 -4.207 1.00 93.31 83 ASN A CA 1
ATOM 641 C C . ASN A 1 83 ? 13.442 10.401 -3.600 1.00 93.31 83 ASN A C 1
ATOM 643 O O . ASN A 1 83 ? 13.167 10.618 -2.417 1.00 93.31 83 ASN A O 1
ATOM 647 N N . LEU A 1 84 ? 12.592 9.759 -4.404 1.00 95.31 84 LEU A N 1
ATOM 648 C CA . LEU A 1 84 ? 11.330 9.190 -3.945 1.00 95.31 84 LEU A CA 1
ATOM 649 C C . LEU A 1 84 ? 11.547 8.033 -2.960 1.00 95.31 84 LEU A C 1
ATOM 651 O O . LEU A 1 84 ? 10.831 7.972 -1.963 1.00 95.31 84 LEU A O 1
ATOM 655 N N . SER A 1 85 ? 12.536 7.167 -3.187 1.00 93.56 85 SE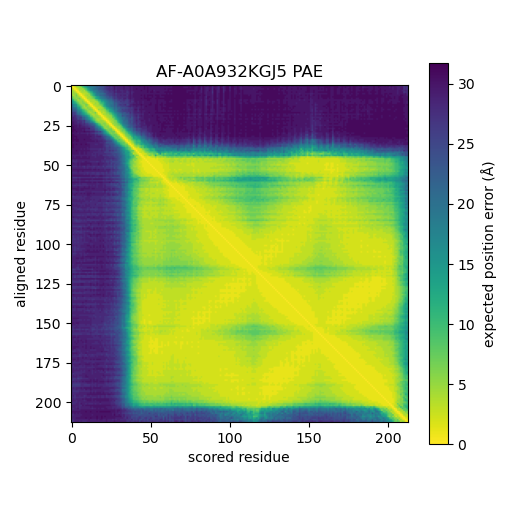R A N 1
ATOM 656 C CA . SER A 1 85 ? 12.865 6.045 -2.297 1.00 93.56 85 SER A CA 1
ATOM 657 C C . SER A 1 85 ? 13.133 6.515 -0.860 1.00 93.56 85 SER A C 1
ATOM 659 O O . SER A 1 85 ? 12.507 6.027 0.085 1.00 93.56 85 SER A O 1
ATOM 661 N N . GLY A 1 86 ? 13.944 7.568 -0.690 1.00 89.75 86 GLY A N 1
ATOM 662 C CA . GLY A 1 86 ? 14.188 8.169 0.628 1.00 89.75 86 GLY A CA 1
ATOM 663 C C . GLY A 1 86 ? 12.916 8.724 1.285 1.00 89.75 86 GLY A C 1
ATOM 664 O O . GLY A 1 86 ? 12.671 8.520 2.476 1.00 89.75 86 GLY A O 1
ATOM 665 N N . ARG A 1 87 ? 12.038 9.366 0.502 1.00 94.19 87 ARG A N 1
ATOM 666 C CA . ARG A 1 87 ? 10.746 9.880 0.996 1.00 94.19 87 ARG A CA 1
ATOM 667 C C . ARG A 1 87 ? 9.793 8.760 1.416 1.00 94.19 87 ARG A C 1
ATOM 669 O O . ARG A 1 87 ? 9.068 8.925 2.397 1.00 94.19 87 ARG A O 1
ATOM 676 N N . ILE A 1 88 ? 9.784 7.638 0.693 1.00 95.31 88 ILE A N 1
ATOM 677 C CA . ILE A 1 88 ? 8.963 6.464 1.022 1.00 95.31 88 ILE A CA 1
ATOM 678 C C . ILE A 1 88 ? 9.372 5.891 2.373 1.00 95.31 88 ILE A C 1
ATOM 680 O O . ILE A 1 88 ? 8.496 5.581 3.175 1.00 95.31 88 ILE A O 1
ATOM 684 N N . GLN A 1 89 ? 10.670 5.809 2.667 1.00 91.81 89 GLN A N 1
ATOM 685 C CA . GLN A 1 89 ? 11.136 5.317 3.963 1.00 91.81 89 GLN A CA 1
ATOM 686 C C . GLN A 1 89 ? 10.625 6.185 5.123 1.00 91.81 89 GLN A C 1
ATOM 688 O O . GLN A 1 89 ? 10.086 5.656 6.095 1.00 91.81 89 GLN A O 1
ATOM 693 N N . GLY A 1 90 ? 10.714 7.514 5.001 1.00 92.75 90 GLY A N 1
ATOM 694 C CA . GLY A 1 90 ? 10.156 8.430 6.002 1.00 92.75 90 GLY A CA 1
ATOM 695 C C . GLY A 1 90 ? 8.635 8.298 6.150 1.00 92.75 90 GLY A C 1
ATOM 696 O O . GLY A 1 90 ? 8.114 8.260 7.268 1.00 92.75 90 GLY A O 1
ATOM 697 N N . LEU A 1 91 ? 7.917 8.165 5.028 1.00 93.56 91 LEU A N 1
ATOM 698 C CA . LEU A 1 91 ? 6.467 7.959 5.020 1.00 93.56 91 LEU A CA 1
ATOM 699 C C . LEU A 1 91 ? 6.073 6.642 5.702 1.00 93.56 91 LEU A C 1
ATOM 701 O O . LEU A 1 91 ? 5.140 6.638 6.502 1.00 93.56 91 LEU A O 1
ATOM 705 N N . GLN A 1 92 ? 6.776 5.549 5.401 1.00 94.94 92 GLN A N 1
ATOM 706 C CA . GLN A 1 92 ? 6.557 4.233 5.998 1.00 94.94 92 GLN A CA 1
ATOM 707 C C . GLN A 1 92 ? 6.693 4.308 7.521 1.00 94.94 92 GLN A C 1
ATOM 709 O O . GLN A 1 92 ? 5.765 3.923 8.230 1.00 94.94 92 GLN A O 1
ATOM 714 N N . THR A 1 93 ? 7.801 4.858 8.024 1.00 95.06 93 THR A N 1
ATOM 715 C CA . THR A 1 93 ? 8.031 5.007 9.468 1.00 95.06 93 THR A CA 1
ATOM 716 C C . THR A 1 93 ? 6.932 5.836 10.125 1.00 95.06 93 THR A C 1
ATOM 718 O O . THR A 1 93 ? 6.334 5.406 11.110 1.00 95.06 93 THR A O 1
ATOM 721 N N . SER A 1 94 ? 6.610 7.003 9.557 1.00 95.69 94 SER A N 1
ATOM 722 C CA . SER A 1 94 ? 5.573 7.883 10.105 1.00 95.69 94 SER A CA 1
ATOM 723 C C . SER A 1 94 ? 4.203 7.195 10.158 1.00 95.69 94 SER A C 1
ATOM 725 O O . SER A 1 94 ? 3.533 7.233 11.190 1.00 95.69 94 SER A O 1
ATOM 727 N N . ARG A 1 95 ? 3.791 6.528 9.073 1.00 96.12 95 ARG A N 1
ATOM 728 C CA . ARG A 1 95 ? 2.487 5.855 8.993 1.00 96.12 95 ARG A CA 1
ATOM 729 C C . ARG A 1 95 ? 2.396 4.653 9.921 1.00 96.12 95 ARG A C 1
ATOM 731 O O . ARG A 1 95 ? 1.384 4.522 10.604 1.00 96.12 95 ARG A O 1
ATOM 738 N N . ASN A 1 96 ? 3.448 3.840 10.002 1.00 95.12 96 ASN A N 1
ATOM 739 C CA . ASN A 1 96 ? 3.505 2.720 10.939 1.00 95.12 96 ASN A CA 1
ATOM 740 C C . ASN A 1 96 ? 3.337 3.205 12.377 1.00 95.12 96 ASN A C 1
ATOM 742 O O . ASN A 1 96 ? 2.448 2.724 13.069 1.00 95.12 96 ASN A O 1
ATOM 746 N N . ASN A 1 97 ? 4.083 4.236 12.781 1.00 96.94 97 ASN A N 1
ATOM 747 C CA . ASN A 1 97 ? 3.980 4.791 14.130 1.00 96.94 97 ASN A CA 1
ATOM 748 C C . ASN A 1 97 ? 2.565 5.299 14.449 1.00 96.94 97 ASN A C 1
ATOM 750 O O . ASN A 1 97 ? 2.055 5.054 15.541 1.00 96.94 97 ASN A O 1
ATOM 754 N N . ILE A 1 98 ? 1.911 5.983 13.503 1.00 97.50 98 ILE A N 1
ATOM 755 C CA . ILE A 1 98 ? 0.532 6.468 13.677 1.00 97.50 98 ILE A CA 1
ATOM 756 C C . ILE A 1 98 ? -0.434 5.296 13.883 1.00 97.50 98 ILE A C 1
ATOM 758 O O . ILE A 1 98 ? -1.246 5.325 14.808 1.00 97.50 98 ILE A O 1
ATOM 762 N N . TYR A 1 99 ? -0.359 4.276 13.028 1.00 98.00 99 TYR A N 1
ATOM 763 C CA . TYR A 1 99 ? -1.267 3.131 13.069 1.00 98.00 99 TYR A CA 1
ATOM 764 C C . TYR A 1 99 ? -1.029 2.232 14.285 1.00 98.00 99 TYR A C 1
ATOM 766 O O . TYR A 1 99 ? -1.986 1.827 14.948 1.00 98.00 99 TYR A O 1
ATOM 774 N N . ASP A 1 100 ? 0.227 1.991 14.643 1.00 96.88 100 ASP A N 1
ATOM 775 C CA . ASP A 1 100 ? 0.583 1.206 15.822 1.00 96.88 100 ASP A CA 1
ATOM 776 C C . ASP A 1 100 ? 0.139 1.933 17.097 1.00 96.88 100 ASP A C 1
ATOM 778 O O . ASP A 1 100 ? -0.527 1.345 17.949 1.00 96.88 100 ASP A O 1
ATOM 782 N N . ASN A 1 101 ? 0.381 3.244 17.203 1.00 98.12 101 ASN A N 1
ATOM 783 C CA . ASN A 1 101 ? -0.111 4.026 18.335 1.00 98.12 101 ASN A CA 1
ATOM 784 C C . ASN A 1 101 ? -1.647 4.021 18.421 1.00 98.12 101 ASN A C 1
ATOM 786 O O . ASN A 1 101 ? -2.192 3.814 19.504 1.00 98.12 101 ASN A O 1
ATOM 790 N N . LEU A 1 102 ? -2.355 4.197 17.302 1.00 97.75 102 LEU A N 1
ATOM 791 C CA . LEU A 1 102 ? -3.819 4.161 17.282 1.00 97.75 102 LEU A CA 1
ATOM 792 C C . LEU A 1 102 ? -4.361 2.816 17.783 1.00 97.75 102 LEU A C 1
ATOM 794 O O . LEU A 1 102 ? -5.216 2.783 18.668 1.00 97.75 102 LEU A O 1
ATOM 798 N N . THR A 1 103 ? -3.861 1.703 17.245 1.00 97.88 103 THR A N 1
ATOM 799 C CA . THR A 1 103 ? -4.324 0.364 17.646 1.00 97.88 103 THR A CA 1
ATOM 800 C C . THR A 1 103 ? -3.985 0.051 19.104 1.00 97.88 103 THR A C 1
ATOM 802 O O . THR A 1 103 ? -4.810 -0.540 19.805 1.00 97.88 103 THR A O 1
ATOM 805 N N . ASN A 1 104 ? -2.832 0.510 19.596 1.00 98.06 104 ASN A N 1
ATOM 806 C CA . ASN A 1 104 ? -2.448 0.391 21.001 1.00 98.06 104 ASN A CA 1
ATOM 807 C C . ASN A 1 104 ? -3.375 1.193 21.918 1.00 98.06 104 ASN A C 1
ATOM 809 O O . ASN A 1 104 ? -3.803 0.683 22.953 1.00 98.06 104 ASN A O 1
ATOM 813 N N . GLN A 1 105 ? -3.713 2.430 21.549 1.00 98.31 105 GLN A N 1
ATOM 814 C CA . GLN A 1 105 ? -4.641 3.260 22.321 1.00 98.31 105 GLN A CA 1
ATOM 815 C C . GLN A 1 105 ? -6.038 2.638 22.379 1.00 98.31 105 GLN A C 1
ATOM 817 O O . GLN A 1 105 ? -6.615 2.551 23.460 1.00 98.31 105 GLN A O 1
ATOM 822 N N . LEU A 1 106 ? -6.554 2.152 21.247 1.00 98.31 106 LEU A N 1
ATOM 823 C CA . LEU A 1 106 ? -7.856 1.485 21.189 1.00 98.31 106 LEU A CA 1
ATOM 824 C C . LEU A 1 106 ? -7.877 0.187 22.006 1.00 98.31 106 LEU A C 1
ATOM 826 O O . LEU A 1 106 ? -8.827 -0.053 22.742 1.00 98.31 106 LEU A O 1
ATOM 830 N N . THR A 1 107 ? -6.809 -0.612 21.941 1.00 97.50 107 THR A N 1
ATOM 831 C CA . THR A 1 107 ? -6.699 -1.851 22.730 1.00 97.50 107 THR A CA 1
ATOM 832 C C . THR A 1 107 ? -6.683 -1.543 24.229 1.00 97.50 107 THR A C 1
ATOM 834 O O . THR A 1 107 ? -7.442 -2.140 24.985 1.00 97.50 107 THR A O 1
ATOM 837 N N . LYS A 1 108 ? -5.887 -0.553 24.662 1.00 98.25 108 LYS A N 1
ATOM 838 C CA . LYS A 1 108 ? -5.868 -0.101 26.064 1.00 98.25 108 LYS A CA 1
ATOM 839 C C . LYS A 1 108 ? -7.228 0.425 26.520 1.00 98.25 108 LYS A C 1
ATOM 841 O O . LYS A 1 108 ? -7.606 0.209 27.667 1.00 98.25 108 LYS A O 1
ATOM 846 N N . LEU A 1 109 ? -7.943 1.136 25.647 1.00 97.69 109 LEU A N 1
ATOM 847 C CA . LEU A 1 109 ? -9.281 1.634 25.947 1.00 97.69 109 LEU A CA 1
ATOM 848 C C . LEU A 1 109 ? -10.262 0.480 26.160 1.00 97.69 109 LEU A C 1
ATOM 850 O O . LEU A 1 109 ? -10.958 0.482 27.166 1.00 97.69 109 LEU A O 1
ATOM 854 N N . VAL A 1 110 ? -10.281 -0.512 25.268 1.00 97.62 110 VAL A N 1
ATOM 855 C CA . VAL A 1 110 ? -11.117 -1.713 25.423 1.00 97.62 110 VAL A CA 1
ATOM 856 C C . VAL A 1 110 ? -10.844 -2.423 26.743 1.00 97.62 110 VAL A C 1
ATOM 858 O O . VAL A 1 110 ? -11.797 -2.774 27.429 1.00 97.62 110 VAL A O 1
ATOM 861 N N . THR A 1 111 ? -9.575 -2.609 27.122 1.00 97.75 111 THR A N 1
ATOM 862 C CA . THR A 1 111 ? -9.228 -3.218 28.416 1.00 97.75 111 THR A CA 1
ATOM 863 C C . THR A 1 111 ? -9.876 -2.453 29.565 1.00 97.75 111 THR A C 1
ATOM 865 O O . THR A 1 111 ? -10.630 -3.038 30.330 1.00 97.75 111 THR A O 1
ATOM 868 N N . LYS A 1 112 ? -9.695 -1.127 29.611 1.00 96.88 112 LYS A N 1
ATOM 869 C CA . LYS A 1 112 ? -10.312 -0.289 30.650 1.00 96.88 112 LYS A CA 1
ATOM 870 C C . LYS A 1 112 ? -11.838 -0.377 30.647 1.00 96.88 112 LYS A C 1
ATOM 872 O O . LYS A 1 112 ? -12.444 -0.455 31.704 1.00 96.88 112 LYS A O 1
ATOM 877 N N . LEU A 1 113 ? -12.468 -0.356 29.474 1.00 96.25 113 LEU A N 1
ATOM 878 C CA . LEU A 1 113 ? -13.922 -0.471 29.358 1.00 96.25 113 LEU A CA 1
ATOM 879 C C . LEU A 1 113 ? -14.420 -1.800 29.942 1.00 96.25 113 LEU A C 1
ATOM 881 O O . LEU A 1 113 ? -15.364 -1.798 30.728 1.00 96.25 113 LEU A O 1
ATOM 885 N N . LYS A 1 114 ? -13.741 -2.910 29.636 1.00 95.62 114 LYS A N 1
ATOM 886 C CA . LYS A 1 114 ? -14.058 -4.236 30.185 1.00 95.62 114 LYS A CA 1
ATOM 887 C C . LYS A 1 114 ? -13.852 -4.308 31.697 1.00 95.62 114 LYS A C 1
ATOM 889 O O . LYS A 1 114 ? -14.723 -4.831 32.382 1.00 95.62 114 LYS A O 1
ATOM 894 N N . ASP A 1 115 ? -12.771 -3.725 32.217 1.00 95.69 115 ASP A N 1
ATOM 895 C CA . ASP A 1 115 ? -12.508 -3.653 33.664 1.00 95.69 115 ASP A CA 1
ATOM 896 C C . ASP A 1 115 ? -13.623 -2.898 34.418 1.00 95.69 115 ASP A C 1
ATOM 898 O O . ASP A 1 115 ? -13.882 -3.157 35.592 1.00 95.69 115 ASP A O 1
ATOM 902 N N . HIS A 1 116 ? -14.326 -1.993 33.729 1.00 92.69 116 HIS A N 1
ATOM 903 C CA . HIS A 1 116 ? -15.491 -1.264 34.234 1.00 92.69 116 HIS A CA 1
ATOM 904 C C . HIS A 1 116 ? -16.844 -1.873 33.814 1.00 92.69 116 HIS A C 1
ATOM 906 O O . HIS A 1 116 ? -17.874 -1.214 33.949 1.00 92.69 116 HIS A O 1
ATOM 912 N N . ASN A 1 117 ? -16.867 -3.123 33.336 1.00 92.69 117 ASN A N 1
ATOM 913 C CA . ASN A 1 117 ? -18.066 -3.843 32.882 1.00 92.69 117 ASN A CA 1
ATOM 914 C C . ASN A 1 117 ? -18.852 -3.133 31.761 1.00 92.69 117 ASN A C 1
ATOM 916 O O . ASN A 1 117 ? -20.066 -3.292 31.644 1.00 92.69 117 ASN A O 1
ATOM 920 N N . VAL A 1 118 ? -18.172 -2.343 30.928 1.00 94.00 118 VAL A N 1
ATOM 921 C CA . VAL A 1 118 ? -18.774 -1.702 29.753 1.00 94.00 118 VAL A CA 1
ATOM 922 C C . VAL A 1 118 ? -18.750 -2.668 28.573 1.00 94.00 118 VAL A C 1
ATOM 924 O O . VAL A 1 118 ? -17.720 -3.281 28.275 1.00 94.00 118 VAL A O 1
ATOM 927 N N . ASP A 1 119 ? -19.873 -2.764 27.862 1.00 93.12 119 ASP A N 1
ATOM 928 C CA . ASP A 1 119 ? -19.974 -3.588 26.663 1.00 93.12 119 ASP A CA 1
ATOM 929 C C . ASP A 1 119 ? -19.060 -3.064 25.538 1.00 93.12 119 ASP A C 1
ATOM 931 O O . ASP A 1 119 ? -19.071 -1.891 25.161 1.00 93.12 119 ASP A O 1
ATOM 935 N N . THR A 1 120 ? -18.252 -3.967 24.991 1.00 96.25 120 THR A N 1
ATOM 936 C CA . THR A 1 120 ? -17.284 -3.711 23.914 1.00 96.25 120 THR A CA 1
ATOM 937 C C . THR A 1 120 ? -17.522 -4.597 22.691 1.00 96.25 120 THR A C 1
ATOM 939 O O . THR A 1 120 ? -16.734 -4.544 21.745 1.00 96.25 120 THR A O 1
ATOM 942 N N . THR A 1 121 ? -18.629 -5.348 22.651 1.00 96.56 121 THR A N 1
ATOM 943 C CA . THR A 1 121 ? -18.997 -6.276 21.563 1.00 96.56 121 THR A CA 1
ATOM 944 C C . THR A 1 121 ? -18.988 -5.634 20.178 1.00 96.56 121 THR A C 1
ATOM 946 O O . THR A 1 121 ? -18.678 -6.299 19.194 1.00 96.56 121 THR A O 1
ATOM 949 N N . THR A 1 122 ? -19.272 -4.331 20.089 1.00 97.19 122 THR A N 1
ATOM 950 C CA . THR A 1 122 ? -19.196 -3.573 18.831 1.00 97.19 122 THR A CA 1
ATOM 951 C C . THR A 1 122 ? -17.783 -3.060 18.537 1.00 97.19 122 THR A C 1
ATOM 953 O O . THR A 1 122 ? -17.347 -3.080 17.388 1.00 97.19 122 THR A O 1
ATOM 956 N N . LEU A 1 123 ? -17.042 -2.602 1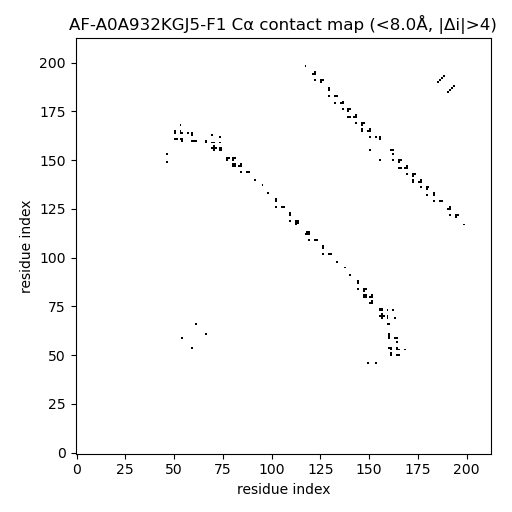9.549 1.00 97.88 123 LEU A N 1
ATOM 957 C CA . LEU A 1 123 ? -15.731 -1.970 19.358 1.00 97.88 123 LEU A CA 1
ATOM 958 C C . LEU A 1 123 ? -14.619 -2.994 19.066 1.00 97.88 123 LEU A C 1
ATOM 960 O O . LEU A 1 123 ? -13.744 -2.735 18.239 1.00 97.88 123 LEU A O 1
ATOM 964 N N . ASP A 1 124 ? -14.667 -4.169 19.693 1.00 97.94 124 ASP A N 1
ATOM 965 C CA . ASP A 1 124 ? -13.701 -5.258 19.494 1.00 97.94 124 ASP A CA 1
ATOM 966 C C . ASP A 1 124 ? -13.552 -5.698 18.021 1.00 97.94 124 ASP A C 1
ATOM 968 O O . ASP A 1 124 ? -12.433 -5.658 17.487 1.00 97.94 124 ASP A O 1
ATOM 972 N N . PRO A 1 125 ? -14.631 -6.081 17.306 1.00 98.31 125 PRO A N 1
ATOM 973 C CA . PRO A 1 125 ? -14.526 -6.474 15.902 1.00 98.31 125 PRO A CA 1
ATOM 974 C C . PRO A 1 125 ? -14.107 -5.306 15.002 1.00 98.31 125 PRO A C 1
ATOM 976 O O . PRO A 1 125 ? -13.424 -5.520 13.993 1.00 98.31 125 PRO A O 1
ATOM 979 N N . GLN A 1 126 ? -14.436 -4.064 15.372 1.00 98.56 126 GLN A N 1
ATOM 980 C CA . GLN A 1 126 ? -13.986 -2.893 14.622 1.00 98.56 126 GLN A CA 1
ATOM 981 C C . GLN A 1 126 ? -12.472 -2.697 14.716 1.00 98.56 126 GLN A C 1
ATOM 983 O O . GLN A 1 126 ? -11.811 -2.425 13.712 1.00 98.56 126 GLN A O 1
ATOM 988 N N . ILE A 1 127 ? -11.891 -2.882 15.903 1.00 98.38 127 ILE A N 1
ATOM 989 C CA . ILE A 1 127 ? -10.437 -2.827 16.094 1.00 98.38 127 ILE A CA 1
ATOM 990 C C . ILE A 1 127 ? -9.748 -3.938 15.298 1.00 98.38 127 ILE A C 1
ATOM 992 O O . ILE A 1 127 ? -8.723 -3.683 14.663 1.00 98.38 127 ILE A O 1
ATOM 996 N N . THR A 1 128 ? -10.304 -5.150 15.295 1.00 98.38 128 THR A N 1
ATOM 997 C CA . THR A 1 128 ? -9.784 -6.271 14.495 1.00 98.38 128 THR A CA 1
ATOM 998 C C . THR A 1 128 ? -9.808 -5.951 13.000 1.00 98.38 128 THR A C 1
ATOM 1000 O O . THR A 1 128 ? -8.800 -6.130 12.316 1.00 98.38 128 THR A O 1
ATOM 1003 N N . THR A 1 129 ? -10.911 -5.383 12.507 1.00 98.62 129 THR A N 1
ATOM 1004 C CA . THR A 1 129 ? -11.038 -4.941 11.110 1.00 98.62 129 THR A CA 1
ATOM 1005 C C . THR A 1 129 ? -10.002 -3.869 10.772 1.00 98.62 129 THR A C 1
ATOM 1007 O O . THR A 1 129 ? -9.268 -4.006 9.793 1.00 98.62 129 THR A O 1
ATOM 1010 N N . LEU A 1 130 ? -9.858 -2.844 11.620 1.00 98.69 130 LEU A N 1
ATOM 1011 C CA . LEU A 1 130 ? -8.851 -1.795 11.444 1.00 98.69 130 LEU A CA 1
ATOM 1012 C C . LEU A 1 130 ? -7.427 -2.374 11.390 1.00 98.69 130 LEU A C 1
ATOM 1014 O O . LEU A 1 130 ? -6.638 -1.966 10.538 1.00 98.69 130 LEU A O 1
ATOM 1018 N N . LYS A 1 131 ? -7.092 -3.333 12.265 1.00 98.50 131 LYS A N 1
ATOM 1019 C CA . LYS A 1 131 ? -5.792 -4.025 12.239 1.00 98.50 131 LYS A CA 1
ATOM 1020 C C . LYS A 1 131 ? -5.570 -4.741 10.904 1.00 98.50 131 LYS A C 1
ATOM 1022 O O . LYS A 1 131 ? -4.489 -4.612 10.338 1.00 98.50 131 LYS A O 1
ATOM 1027 N N . GLY A 1 132 ? -6.585 -5.415 10.363 1.00 98.62 132 GLY A N 1
ATOM 1028 C CA . GLY A 1 132 ? -6.517 -6.044 9.037 1.00 98.62 132 GLY A CA 1
ATOM 1029 C C . GLY A 1 132 ? -6.261 -5.044 7.901 1.00 98.62 132 GLY A C 1
ATOM 1030 O O . GLY A 1 132 ? -5.398 -5.273 7.049 1.00 98.62 132 GLY A O 1
ATOM 1031 N N . MET A 1 133 ? -6.938 -3.892 7.924 1.00 98.69 133 MET A N 1
ATOM 1032 C CA . MET A 1 133 ? -6.707 -2.813 6.952 1.00 98.69 133 MET A CA 1
ATOM 1033 C C . MET A 1 133 ? -5.280 -2.253 7.050 1.00 98.69 133 MET A C 1
ATOM 1035 O O . MET A 1 133 ? -4.623 -2.037 6.034 1.00 98.69 133 MET A O 1
ATOM 1039 N N . ILE A 1 134 ? -4.767 -2.062 8.270 1.00 98.50 134 ILE A N 1
ATOM 1040 C CA . ILE A 1 134 ? -3.388 -1.610 8.513 1.00 98.50 134 ILE A CA 1
ATOM 1041 C C . ILE A 1 134 ? -2.372 -2.641 8.010 1.00 98.50 134 ILE A C 1
ATOM 1043 O O . ILE A 1 134 ? -1.370 -2.256 7.409 1.00 98.50 134 ILE A O 1
ATOM 1047 N N . THR A 1 135 ? -2.610 -3.936 8.226 1.00 98.38 135 THR A N 1
ATOM 1048 C CA . THR A 1 135 ? -1.753 -5.005 7.691 1.00 98.38 135 THR A CA 1
ATOM 1049 C C . THR A 1 135 ? -1.706 -4.956 6.168 1.00 98.38 135 THR A C 1
ATOM 1051 O O . THR A 1 135 ? -0.619 -4.994 5.599 1.00 98.38 135 THR A O 1
ATOM 1054 N N . THR A 1 136 ? -2.857 -4.776 5.514 1.00 98.25 136 THR A N 1
ATOM 1055 C CA . THR A 1 136 ? -2.936 -4.627 4.051 1.00 98.25 136 THR A CA 1
ATOM 1056 C C . THR A 1 136 ? -2.109 -3.431 3.574 1.00 98.25 136 THR A C 1
ATOM 1058 O O . THR A 1 136 ? -1.208 -3.599 2.755 1.00 98.25 136 THR A O 1
ATOM 1061 N N . PHE A 1 137 ? -2.297 -2.259 4.193 1.00 98.25 137 PHE A N 1
ATOM 1062 C CA . PHE A 1 137 ? -1.494 -1.064 3.909 1.00 98.25 137 PHE A CA 1
ATOM 1063 C C . PHE A 1 137 ? 0.016 -1.314 4.068 1.00 98.25 137 PHE A C 1
ATOM 1065 O O . PHE A 1 137 ? 0.813 -0.852 3.251 1.00 98.25 137 PHE A O 1
ATOM 1072 N N . LYS A 1 138 ? 0.441 -2.023 5.125 1.00 97.31 138 LYS A N 1
ATOM 1073 C CA . LYS A 1 138 ? 1.863 -2.325 5.377 1.00 97.31 138 LYS A CA 1
ATOM 1074 C C . LYS A 1 138 ? 2.444 -3.230 4.287 1.00 97.31 138 LYS A C 1
ATOM 1076 O O . LYS A 1 138 ? 3.554 -2.964 3.822 1.00 97.31 138 LYS A O 1
ATOM 1081 N N . THR A 1 139 ? 1.695 -4.243 3.860 1.00 97.25 139 THR A N 1
ATOM 1082 C CA . THR A 1 139 ? 2.068 -5.125 2.746 1.00 97.25 139 THR A CA 1
ATOM 1083 C C . THR A 1 139 ? 2.199 -4.341 1.441 1.00 97.25 139 THR A C 1
ATOM 1085 O O . THR A 1 139 ? 3.227 -4.425 0.769 1.00 97.25 139 THR A O 1
ATOM 1088 N N . ASP A 1 140 ? 1.217 -3.502 1.116 1.00 97.75 140 ASP A N 1
ATOM 1089 C CA . ASP A 1 140 ? 1.223 -2.718 -0.122 1.00 97.75 140 ASP A CA 1
ATOM 1090 C C . ASP A 1 140 ? 2.306 -1.629 -0.126 1.00 97.75 140 ASP A C 1
ATOM 1092 O O . ASP A 1 140 ? 2.929 -1.361 -1.157 1.00 97.75 140 ASP A O 1
ATOM 1096 N N . MET A 1 141 ? 2.620 -1.054 1.040 1.00 97.38 141 MET A N 1
ATOM 1097 C CA . MET A 1 141 ? 3.769 -0.162 1.214 1.00 97.38 141 MET A CA 1
ATOM 1098 C C . MET A 1 141 ? 5.089 -0.884 0.927 1.00 97.38 141 MET A C 1
ATOM 1100 O O . MET A 1 141 ? 5.962 -0.314 0.269 1.00 97.38 141 MET A O 1
ATOM 1104 N N . ALA A 1 142 ? 5.252 -2.119 1.413 1.00 95.62 142 ALA A N 1
ATOM 1105 C CA . ALA A 1 142 ? 6.459 -2.905 1.174 1.00 95.62 142 ALA A CA 1
ATOM 1106 C C . ALA A 1 142 ? 6.627 -3.225 -0.320 1.00 95.62 142 ALA A C 1
ATOM 1108 O O . ALA A 1 142 ? 7.697 -2.970 -0.874 1.00 95.62 142 ALA A O 1
ATOM 1109 N N . ALA A 1 143 ? 5.558 -3.664 -0.989 1.00 94.81 143 ALA A N 1
ATOM 1110 C CA . ALA A 1 143 ? 5.563 -3.931 -2.429 1.00 94.81 143 ALA A CA 1
ATOM 1111 C C . ALA A 1 143 ? 5.861 -2.668 -3.260 1.00 94.81 143 ALA A C 1
ATOM 1113 O O . ALA A 1 143 ? 6.648 -2.692 -4.213 1.00 94.81 143 ALA A O 1
ATOM 1114 N N . TYR A 1 144 ? 5.273 -1.526 -2.886 1.00 97.44 144 TYR A N 1
ATOM 1115 C CA . TYR A 1 144 ? 5.562 -0.248 -3.535 1.00 97.44 144 TYR A CA 1
ATOM 1116 C C . TYR A 1 144 ? 7.026 0.166 -3.350 1.00 97.44 144 TYR A C 1
ATOM 1118 O O . TYR A 1 144 ? 7.681 0.564 -4.315 1.00 97.44 144 TYR A O 1
ATOM 1126 N N . LYS A 1 145 ? 7.560 0.039 -2.131 1.00 96.19 145 LYS A N 1
ATOM 1127 C CA . LYS A 1 145 ? 8.963 0.335 -1.827 1.00 96.19 145 LYS A CA 1
ATOM 1128 C C . LYS A 1 145 ? 9.913 -0.544 -2.639 1.00 96.19 145 LYS A C 1
ATOM 1130 O O . LYS A 1 145 ? 10.870 -0.012 -3.194 1.00 96.19 145 LYS A O 1
ATOM 1135 N N . GLU A 1 146 ? 9.641 -1.844 -2.736 1.00 94.81 146 GLU A N 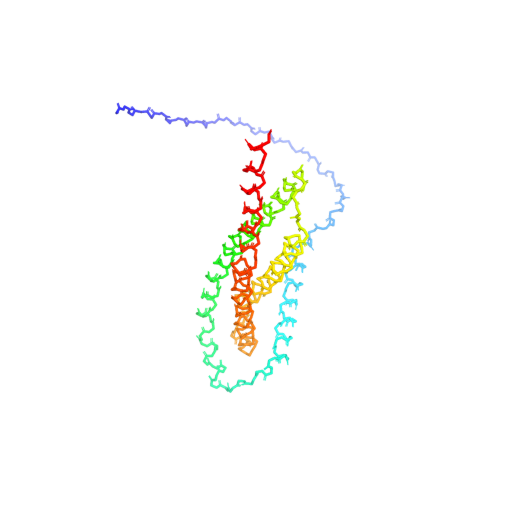1
ATOM 1136 C CA . GLU A 1 146 ? 10.434 -2.774 -3.548 1.00 94.81 146 GLU A CA 1
ATOM 1137 C C . GLU A 1 146 ? 10.419 -2.363 -5.023 1.00 94.81 146 GLU A C 1
ATOM 1139 O O . GLU A 1 146 ? 11.471 -2.198 -5.634 1.00 94.81 146 GLU A O 1
ATOM 1144 N N . THR A 1 147 ? 9.241 -2.080 -5.580 1.00 96.38 147 THR A N 1
ATOM 1145 C CA . THR A 1 147 ? 9.128 -1.675 -6.989 1.00 96.38 147 THR A CA 1
ATOM 1146 C C . THR A 1 147 ? 9.873 -0.363 -7.273 1.00 96.38 147 THR A C 1
ATOM 1148 O O . THR A 1 147 ? 10.495 -0.204 -8.324 1.00 96.38 147 THR A O 1
ATOM 1151 N N . VAL A 1 148 ? 9.845 0.594 -6.339 1.00 97.00 148 VAL A N 1
ATOM 1152 C CA . VAL A 1 148 ? 10.604 1.850 -6.459 1.00 97.00 148 VAL A CA 1
ATOM 1153 C C . VAL A 1 148 ? 12.110 1.610 -6.328 1.00 97.00 148 VAL A C 1
ATOM 1155 O O . VAL A 1 148 ? 12.879 2.240 -7.052 1.00 97.00 148 VAL A O 1
ATOM 1158 N N . ALA A 1 149 ? 12.541 0.695 -5.459 1.00 95.00 149 ALA A N 1
ATOM 1159 C CA . ALA A 1 149 ? 13.945 0.308 -5.358 1.00 95.00 149 ALA A CA 1
ATOM 1160 C C . ALA A 1 149 ? 14.439 -0.344 -6.660 1.00 95.00 149 ALA A C 1
ATOM 1162 O O . ALA A 1 149 ? 15.472 0.067 -7.185 1.00 95.00 149 ALA A O 1
ATOM 1163 N N . ASP A 1 150 ? 13.663 -1.266 -7.234 1.00 95.06 150 ASP A N 1
ATOM 1164 C CA . ASP A 1 150 ? 13.960 -1.918 -8.515 1.00 95.06 150 ASP A CA 1
ATOM 1165 C C . ASP A 1 150 ? 14.139 -0.907 -9.655 1.00 95.06 150 ASP A C 1
ATOM 1167 O O . ASP A 1 150 ? 15.080 -0.993 -10.445 1.00 95.06 150 ASP A O 1
ATOM 1171 N N . LEU A 1 151 ? 13.258 0.097 -9.722 1.00 96.06 151 LEU A N 1
ATOM 1172 C CA . LEU A 1 151 ? 13.363 1.184 -10.697 1.00 96.06 151 LEU A CA 1
ATOM 1173 C C . LEU A 1 151 ? 14.664 1.983 -10.549 1.00 96.06 151 LEU A C 1
ATOM 1175 O O . LEU A 1 151 ? 15.180 2.486 -11.549 1.00 96.06 151 LEU A O 1
ATOM 1179 N N . GLY A 1 152 ? 15.177 2.126 -9.326 1.00 94.19 152 GLY A N 1
ATOM 1180 C CA . GLY A 1 152 ? 16.415 2.848 -9.036 1.00 94.19 152 GLY A CA 1
ATOM 1181 C C . GLY A 1 152 ? 17.678 2.056 -9.380 1.00 94.19 152 GLY A C 1
ATOM 1182 O O . GLY A 1 152 ? 18.688 2.659 -9.738 1.00 94.19 152 GLY A O 1
ATOM 1183 N N . THR A 1 153 ? 17.622 0.723 -9.308 1.00 92.75 153 THR A N 1
ATOM 1184 C CA . THR A 1 153 ? 18.790 -0.163 -9.466 1.00 92.75 153 THR A CA 1
ATOM 1185 C C . THR A 1 153 ? 18.933 -0.760 -10.863 1.00 92.75 153 THR A C 1
ATOM 1187 O O . THR A 1 153 ? 20.051 -1.056 -11.283 1.00 92.75 153 THR A O 1
ATOM 1190 N N . MET A 1 154 ? 17.837 -0.935 -11.603 1.00 94.38 154 MET A N 1
ATOM 1191 C CA . MET A 1 154 ? 17.878 -1.575 -12.918 1.00 94.38 154 MET A CA 1
ATOM 1192 C C . MET A 1 154 ? 18.622 -0.751 -13.980 1.00 94.38 154 MET A C 1
ATOM 1194 O O . MET A 1 154 ? 18.613 0.485 -13.956 1.00 94.38 154 MET A O 1
ATOM 1198 N N . ASP A 1 155 ? 19.188 -1.412 -14.996 1.00 94.12 155 ASP A N 1
ATOM 1199 C CA . ASP A 1 155 ? 19.683 -0.694 -16.172 1.00 94.12 155 ASP A CA 1
ATOM 1200 C C . ASP A 1 155 ? 18.550 -0.365 -17.150 1.00 94.12 155 ASP A C 1
ATOM 1202 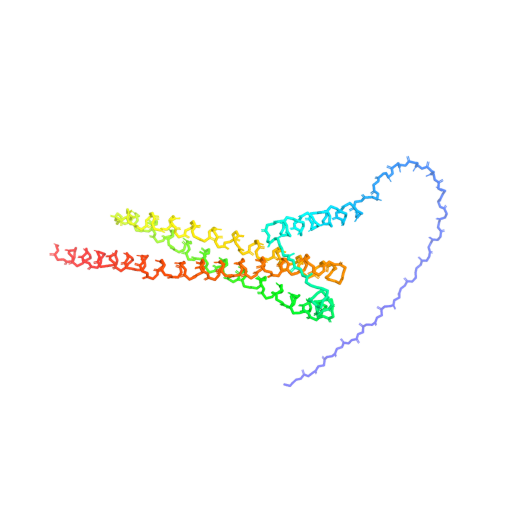O O . ASP A 1 155 ? 18.236 -1.093 -18.094 1.00 94.12 155 ASP A O 1
ATOM 1206 N N . CYS A 1 156 ? 17.936 0.790 -16.915 1.00 93.88 156 CYS A N 1
ATOM 1207 C CA . CYS A 1 156 ? 16.817 1.276 -17.708 1.00 93.88 156 CYS A CA 1
ATOM 1208 C C . CYS A 1 156 ? 17.144 1.517 -19.193 1.00 93.88 156 CYS A C 1
ATOM 1210 O O . CYS A 1 156 ? 16.230 1.528 -20.019 1.00 93.88 156 CYS A O 1
ATOM 1212 N N . ALA A 1 157 ? 18.419 1.729 -19.548 1.00 94.44 157 ALA A N 1
ATOM 1213 C CA . ALA A 1 157 ? 18.823 1.959 -20.934 1.00 94.44 157 ALA A CA 1
ATOM 1214 C C . ALA A 1 157 ? 18.924 0.641 -21.718 1.00 94.44 157 ALA A C 1
ATOM 1216 O O . ALA A 1 157 ? 18.596 0.602 -22.910 1.00 94.44 157 ALA A O 1
ATOM 1217 N N . ALA A 1 158 ? 19.335 -0.433 -21.038 1.00 94.69 158 ALA A N 1
ATOM 1218 C CA . ALA A 1 158 ? 19.382 -1.781 -21.589 1.00 94.69 158 ALA A CA 1
ATOM 1219 C C . ALA A 1 158 ? 17.981 -2.405 -21.716 1.00 94.69 158 ALA A C 1
ATOM 1221 O O . ALA A 1 158 ? 17.701 -3.040 -22.731 1.00 94.69 158 ALA A O 1
ATOM 1222 N N . ASP A 1 159 ? 17.077 -2.169 -20.754 1.00 94.56 159 ASP A N 1
ATOM 1223 C CA . ASP A 1 159 ? 15.702 -2.701 -20.782 1.00 94.56 159 ASP A CA 1
ATOM 1224 C C . ASP A 1 159 ? 14.620 -1.611 -20.612 1.00 94.56 159 ASP A C 1
ATOM 1226 O O . ASP A 1 159 ? 13.991 -1.495 -19.553 1.00 94.56 159 ASP A O 1
ATOM 1230 N N . PRO A 1 160 ? 14.340 -0.806 -21.658 1.00 94.62 160 PRO A N 1
ATOM 1231 C CA . PRO A 1 160 ? 13.302 0.226 -21.604 1.00 94.62 160 PRO A CA 1
ATOM 1232 C C . PRO A 1 160 ? 11.892 -0.349 -21.400 1.00 94.62 160 PRO A C 1
ATOM 1234 O O . PRO A 1 160 ? 11.054 0.297 -20.768 1.00 94.62 160 PRO A O 1
ATOM 1237 N N . THR A 1 161 ? 11.622 -1.563 -21.893 1.00 94.81 161 THR A N 1
ATOM 1238 C CA . THR A 1 161 ? 10.336 -2.244 -21.680 1.00 94.81 161 THR A CA 1
ATOM 1239 C C . THR A 1 161 ? 10.175 -2.652 -20.220 1.00 94.81 161 THR A C 1
ATOM 1241 O O . THR A 1 161 ? 9.129 -2.385 -19.630 1.00 94.81 161 THR A O 1
ATOM 1244 N N . GLY A 1 162 ? 11.210 -3.235 -19.610 1.00 95.44 162 GLY A N 1
ATOM 1245 C CA . GLY A 1 162 ? 11.225 -3.552 -18.182 1.00 95.44 162 GLY A CA 1
ATOM 1246 C C . GLY A 1 162 ? 11.110 -2.311 -17.303 1.00 95.44 162 GLY A C 1
ATOM 1247 O O . GLY A 1 162 ? 10.371 -2.322 -16.320 1.00 95.44 162 GLY A O 1
ATOM 1248 N N . PHE A 1 163 ? 11.764 -1.211 -17.687 1.00 95.94 163 PHE A N 1
ATOM 1249 C CA . PHE A 1 163 ? 11.652 0.056 -16.965 1.00 95.94 163 PHE A CA 1
ATOM 1250 C C . PHE A 1 163 ? 10.224 0.603 -17.013 1.00 95.94 163 PHE A C 1
ATOM 1252 O O . PHE A 1 163 ? 9.668 0.991 -15.987 1.00 95.94 163 PHE A O 1
ATOM 1259 N N . LYS A 1 164 ? 9.595 0.589 -18.194 1.00 95.75 164 LYS A N 1
ATOM 1260 C CA . LYS A 1 164 ? 8.197 0.999 -18.353 1.00 95.75 164 LYS A CA 1
ATOM 1261 C C . LYS A 1 164 ? 7.250 0.098 -17.556 1.00 95.75 164 LYS A C 1
ATOM 1263 O O . LYS A 1 164 ? 6.372 0.633 -16.888 1.00 95.75 164 LYS A O 1
ATOM 1268 N N . ALA A 1 165 ? 7.442 -1.221 -17.589 1.00 96.62 165 ALA A N 1
ATOM 1269 C CA . ALA A 1 165 ? 6.633 -2.169 -16.824 1.00 96.62 165 ALA A CA 1
ATOM 1270 C C . ALA A 1 165 ? 6.731 -1.895 -15.317 1.00 96.62 165 ALA A C 1
ATOM 1272 O O . ALA A 1 165 ? 5.715 -1.636 -14.679 1.00 96.62 165 ALA A O 1
ATOM 1273 N N . SER A 1 166 ? 7.949 -1.810 -14.773 1.00 96.62 166 SER A N 1
ATOM 1274 C CA . SER A 1 166 ? 8.172 -1.480 -13.360 1.00 96.62 166 SER A CA 1
ATOM 1275 C C . SER A 1 166 ? 7.603 -0.111 -12.972 1.00 96.62 166 SER A C 1
ATOM 1277 O O . SER A 1 166 ? 7.098 0.056 -11.864 1.00 96.62 166 SER A O 1
ATOM 1279 N N . LEU A 1 167 ? 7.621 0.871 -13.881 1.00 96.12 167 LEU A N 1
ATOM 1280 C CA . LEU A 1 167 ? 7.035 2.187 -13.632 1.00 96.12 167 LEU A CA 1
ATOM 1281 C C . LEU A 1 167 ? 5.508 2.127 -13.527 1.00 96.12 167 LEU A C 1
ATOM 1283 O O . LEU A 1 167 ? 4.940 2.778 -12.650 1.00 96.12 167 LEU A O 1
ATOM 1287 N N . GLU A 1 168 ? 4.839 1.363 -14.392 1.00 96.88 168 GLU A N 1
ATOM 1288 C CA . GLU A 1 168 ? 3.390 1.168 -14.283 1.00 96.88 168 GLU A CA 1
ATOM 1289 C C . GLU A 1 168 ? 3.024 0.367 -13.031 1.00 96.88 168 GLU A C 1
ATOM 1291 O O . GLU A 1 168 ? 2.117 0.777 -12.306 1.00 96.88 168 GLU A O 1
ATOM 1296 N N . THR A 1 169 ? 3.780 -0.684 -12.696 1.00 97.00 169 THR A N 1
ATOM 1297 C CA . THR A 1 169 ? 3.612 -1.412 -11.429 1.00 97.00 169 THR A CA 1
ATOM 1298 C C . THR A 1 169 ? 3.732 -0.462 -10.235 1.00 97.00 169 THR A C 1
ATOM 1300 O O . THR A 1 169 ? 2.856 -0.442 -9.374 1.00 97.00 169 THR A O 1
ATOM 1303 N N . ALA A 1 170 ? 4.744 0.414 -10.209 1.00 97.31 170 ALA A N 1
ATOM 1304 C CA . ALA A 1 170 ? 4.910 1.385 -9.128 1.00 97.31 170 ALA A CA 1
ATOM 1305 C C . ALA A 1 170 ? 3.717 2.350 -9.025 1.00 97.31 170 ALA A C 1
ATOM 1307 O O . ALA A 1 170 ? 3.305 2.709 -7.919 1.00 97.31 170 ALA A O 1
ATOM 1308 N N . ARG A 1 171 ? 3.136 2.772 -10.156 1.00 97.00 171 ARG A N 1
ATOM 1309 C CA . ARG A 1 171 ? 1.940 3.632 -10.164 1.00 97.00 171 ARG A CA 1
ATOM 1310 C C . ARG A 1 171 ? 0.718 2.918 -9.607 1.00 97.00 171 ARG A C 1
ATOM 1312 O O . ARG A 1 171 ? 0.005 3.521 -8.804 1.00 97.00 171 ARG A O 1
ATOM 1319 N N . VAL A 1 172 ? 0.499 1.665 -9.997 1.00 96.88 172 VAL A N 1
ATOM 1320 C CA . VAL A 1 172 ? -0.600 0.837 -9.482 1.00 96.88 172 VAL A CA 1
ATOM 1321 C C . VAL A 1 172 ? -0.446 0.632 -7.976 1.00 96.88 172 VAL A C 1
ATOM 1323 O O . VAL A 1 172 ? -1.367 0.954 -7.226 1.00 96.88 172 VAL A O 1
ATOM 1326 N N . SER A 1 173 ? 0.734 0.218 -7.509 1.00 96.75 173 SER A N 1
ATOM 1327 C CA . SER A 1 173 ? 0.998 0.024 -6.077 1.00 96.75 173 SER A CA 1
ATOM 1328 C C . SER A 1 173 ? 0.838 1.321 -5.280 1.00 96.75 173 SER A C 1
ATOM 13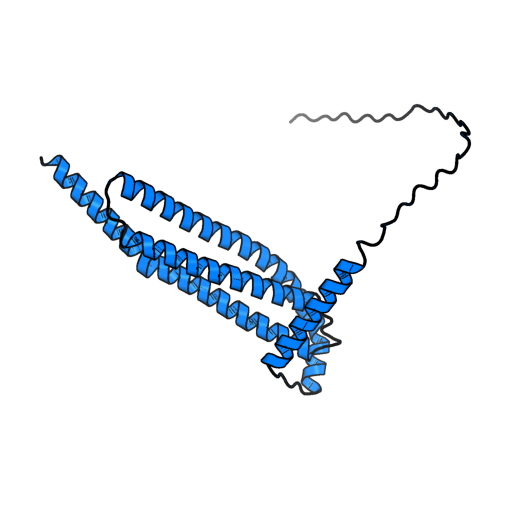30 O O . SER A 1 173 ? 0.248 1.321 -4.202 1.00 96.75 173 SER A O 1
ATOM 1332 N N . ARG A 1 174 ? 1.270 2.468 -5.825 1.00 97.44 174 ARG A N 1
ATOM 1333 C CA . ARG A 1 174 ? 1.043 3.779 -5.196 1.00 97.44 174 ARG A CA 1
ATOM 1334 C C . ARG A 1 174 ? -0.443 4.123 -5.094 1.00 97.44 174 ARG A C 1
ATOM 1336 O O . ARG A 1 174 ? -0.862 4.697 -4.089 1.00 97.44 174 ARG A O 1
ATOM 1343 N N . ALA A 1 175 ? -1.221 3.849 -6.140 1.00 97.69 175 ALA A N 1
ATOM 1344 C CA . ALA A 1 175 ? -2.657 4.111 -6.148 1.00 97.69 175 ALA A CA 1
ATOM 1345 C C . ALA A 1 175 ? -3.382 3.243 -5.112 1.00 97.69 175 ALA A C 1
ATOM 1347 O O . ALA A 1 175 ? -4.204 3.765 -4.359 1.00 97.69 175 ALA A O 1
ATOM 1348 N N . LYS A 1 176 ? -3.007 1.963 -5.014 1.00 97.19 176 LYS A N 1
ATOM 1349 C CA . LYS A 1 176 ? -3.501 1.039 -3.988 1.00 97.19 176 LYS A CA 1
ATOM 1350 C C . LYS A 1 176 ? -3.203 1.555 -2.580 1.00 97.19 176 LYS A C 1
ATOM 1352 O O . LYS A 1 176 ? -4.124 1.797 -1.813 1.00 97.19 176 LYS A O 1
ATOM 1357 N N . LEU A 1 177 ? -1.951 1.919 -2.314 1.00 97.25 177 LEU A N 1
ATOM 1358 C CA . LEU A 1 177 ? -1.537 2.472 -1.025 1.00 97.25 177 LEU A CA 1
ATOM 1359 C C . LEU A 1 177 ? -2.304 3.750 -0.633 1.00 97.25 177 LEU A C 1
ATOM 1361 O O . LEU A 1 177 ? -2.636 3.972 0.534 1.00 97.25 177 LEU A O 1
ATOM 1365 N N . ALA A 1 178 ? -2.575 4.624 -1.608 1.00 97.25 178 ALA A N 1
ATOM 1366 C CA . ALA A 1 178 ? -3.373 5.825 -1.382 1.00 97.25 178 ALA A CA 1
ATOM 1367 C C . ALA A 1 178 ? -4.830 5.481 -1.031 1.00 97.25 178 ALA A C 1
ATOM 1369 O O . ALA A 1 178 ? -5.411 6.127 -0.155 1.00 97.25 178 ALA A O 1
ATOM 1370 N N . LYS A 1 179 ? -5.396 4.462 -1.686 1.00 98.31 179 LYS A N 1
ATOM 1371 C CA . LYS A 1 179 ? -6.733 3.939 -1.397 1.00 98.31 179 LYS A CA 1
ATOM 1372 C C . LYS A 1 179 ? -6.795 3.328 0.001 1.00 98.31 179 LYS A C 1
ATOM 1374 O O . LYS A 1 179 ? -7.663 3.733 0.766 1.00 98.31 179 LYS A O 1
ATOM 1379 N N . ASP A 1 180 ? -5.839 2.485 0.379 1.00 98.38 180 ASP A N 1
ATOM 1380 C CA . ASP A 1 180 ? -5.785 1.872 1.713 1.00 98.38 180 ASP A CA 1
ATOM 1381 C C . ASP A 1 180 ? -5.749 2.934 2.819 1.00 98.38 180 ASP A C 1
ATOM 1383 O O . ASP A 1 180 ? -6.497 2.877 3.796 1.00 98.38 180 ASP A O 1
ATOM 1387 N N . ALA A 1 181 ? -4.914 3.966 2.651 1.00 97.94 181 ALA A N 1
ATOM 1388 C CA . ALA A 1 181 ? -4.829 5.065 3.608 1.00 97.94 181 ALA A CA 1
ATOM 1389 C C . ALA A 1 181 ? -6.148 5.850 3.719 1.00 97.94 181 ALA A C 1
ATOM 1391 O O . ALA A 1 181 ? -6.523 6.278 4.819 1.00 97.94 181 ALA A O 1
ATOM 1392 N N . ALA A 1 182 ? -6.834 6.063 2.593 1.00 98.50 182 ALA A N 1
ATOM 1393 C CA . ALA A 1 182 ? -8.137 6.716 2.559 1.00 98.50 182 ALA A CA 1
ATOM 1394 C C . ALA A 1 182 ? -9.207 5.853 3.239 1.00 98.50 182 ALA A C 1
ATOM 1396 O O . ALA A 1 182 ? -9.967 6.370 4.056 1.00 98.50 182 ALA A O 1
ATOM 1397 N N . ASP A 1 183 ? -9.213 4.548 2.982 1.00 98.56 183 ASP A N 1
ATOM 1398 C CA . ASP A 1 183 ? -10.159 3.603 3.569 1.00 98.56 183 ASP A CA 1
ATOM 1399 C C . ASP A 1 183 ? -9.976 3.498 5.078 1.00 98.56 183 ASP A C 1
ATOM 1401 O O . ASP A 1 183 ? -10.954 3.599 5.814 1.00 98.56 183 ASP A O 1
ATOM 1405 N N . ILE A 1 184 ? -8.734 3.404 5.564 1.00 98.62 184 ILE A N 1
ATOM 1406 C CA . ILE A 1 184 ? -8.435 3.431 7.002 1.00 98.62 184 ILE A CA 1
ATOM 1407 C C . ILE A 1 184 ? -8.985 4.714 7.636 1.00 98.62 184 ILE A C 1
ATOM 1409 O O . ILE A 1 184 ? -9.642 4.669 8.677 1.00 98.62 184 ILE A O 1
ATOM 1413 N N . LYS A 1 185 ? -8.752 5.877 7.011 1.00 98.44 185 LYS A N 1
ATOM 1414 C CA . LYS A 1 185 ? -9.265 7.161 7.515 1.00 98.44 185 LYS A CA 1
ATOM 1415 C C . LYS A 1 185 ? -10.795 7.177 7.550 1.00 98.44 185 LYS A C 1
ATOM 1417 O O . LYS A 1 185 ? -11.371 7.640 8.536 1.00 98.44 185 LYS A O 1
ATOM 1422 N N . THR A 1 186 ? -11.439 6.700 6.489 1.00 98.75 186 THR A N 1
ATOM 1423 C CA . THR A 1 186 ? -12.898 6.604 6.390 1.00 98.75 186 THR A CA 1
ATOM 1424 C C . THR A 1 186 ? -13.451 5.679 7.464 1.00 98.75 186 THR A C 1
ATOM 1426 O O . THR A 1 186 ? -14.362 6.080 8.177 1.00 98.75 186 THR A O 1
ATOM 1429 N N . TYR A 1 187 ? -12.850 4.509 7.667 1.00 98.75 187 TYR A N 1
ATOM 1430 C CA . TYR A 1 187 ? -13.262 3.547 8.684 1.00 98.75 187 TYR A CA 1
ATOM 1431 C C . TYR A 1 187 ? -13.139 4.111 10.105 1.00 98.75 187 TYR A C 1
ATOM 1433 O O . TYR A 1 187 ? -14.063 4.028 10.913 1.00 98.75 187 TYR A O 1
ATOM 1441 N N . ILE A 1 188 ? -12.027 4.786 10.410 1.00 98.56 188 ILE A N 1
ATOM 1442 C CA . ILE A 1 188 ? -11.847 5.442 11.711 1.00 98.56 188 ILE A CA 1
ATOM 1443 C C . ILE A 1 188 ? -12.941 6.489 11.950 1.00 98.56 188 ILE A C 1
ATOM 1445 O O . ILE A 1 188 ? -13.514 6.547 13.037 1.00 98.56 188 ILE A O 1
ATOM 1449 N N . ASN A 1 189 ? -13.228 7.331 10.956 1.00 98.56 189 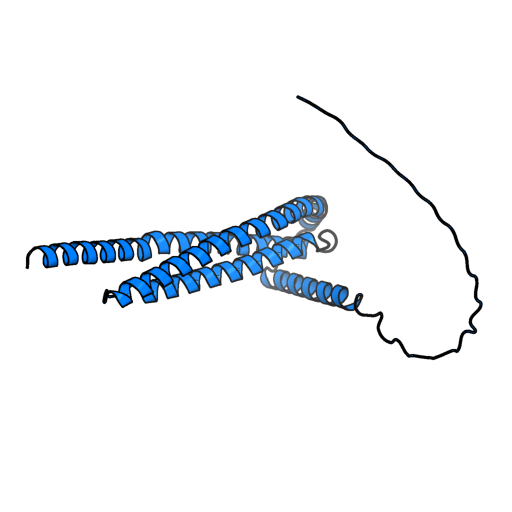ASN A N 1
ATOM 1450 C CA . ASN A 1 189 ? -14.169 8.439 11.120 1.00 98.56 189 ASN A CA 1
ATOM 1451 C C . ASN A 1 189 ? -15.639 8.016 11.049 1.00 98.56 189 ASN A C 1
ATOM 1453 O O . ASN A 1 189 ? -16.453 8.597 11.758 1.00 98.56 189 ASN A O 1
ATOM 1457 N N . GLY A 1 190 ? -15.969 7.050 10.197 1.00 98.44 190 GLY A N 1
ATOM 1458 C CA . GLY A 1 190 ? -17.335 6.603 9.934 1.00 98.44 190 GLY A CA 1
ATOM 1459 C C . GLY A 1 190 ? -17.783 5.422 10.789 1.00 98.44 190 GLY A C 1
ATOM 1460 O O . GLY A 1 190 ? -18.978 5.171 10.873 1.00 98.44 190 GLY A O 1
ATOM 1461 N N . THR A 1 191 ? -16.855 4.709 11.433 1.00 98.50 191 THR A N 1
ATOM 1462 C CA . THR A 1 191 ? -17.173 3.491 12.192 1.00 98.50 191 THR A CA 1
ATOM 1463 C C . THR A 1 191 ? -16.675 3.582 13.630 1.00 98.50 191 THR A C 1
ATOM 1465 O O . THR A 1 191 ? -17.485 3.639 14.551 1.00 98.50 191 THR A O 1
ATOM 1468 N N . ILE A 1 192 ? -15.360 3.703 13.842 1.00 98.44 192 ILE A N 1
ATOM 1469 C CA . ILE A 1 192 ? -14.789 3.668 15.202 1.00 98.44 192 ILE A CA 1
ATOM 1470 C C . ILE A 1 192 ? -15.213 4.888 16.024 1.00 98.44 192 ILE A C 1
ATOM 1472 O O . ILE A 1 192 ? -15.685 4.748 17.150 1.00 98.44 192 ILE A O 1
ATOM 1476 N N . LYS A 1 193 ? -15.050 6.105 15.489 1.00 98.25 193 LYS A N 1
ATOM 1477 C CA . LYS A 1 193 ? -15.382 7.334 16.229 1.00 98.25 193 LYS A CA 1
ATOM 1478 C C . LYS A 1 193 ? -16.848 7.381 16.685 1.00 98.25 193 LYS A C 1
ATOM 1480 O O . LYS A 1 193 ? -17.050 7.670 17.864 1.00 98.25 193 LYS A O 1
ATOM 1485 N N . PRO A 1 194 ? -17.852 7.089 15.834 1.00 98.38 194 PRO A N 1
ATOM 1486 C CA . PRO A 1 194 ? -19.244 7.001 16.272 1.00 98.38 194 PRO A CA 1
ATOM 1487 C C . PRO A 1 194 ? -19.457 6.018 17.427 1.00 98.38 194 PRO A C 1
ATOM 1489 O O . PRO A 1 194 ? -20.091 6.381 18.416 1.00 98.38 194 PRO A O 1
ATOM 1492 N N . THR A 1 195 ? -18.863 4.823 17.366 1.00 98.12 195 THR A N 1
ATOM 1493 C CA . THR A 1 195 ? -18.947 3.841 18.458 1.00 98.12 195 THR A CA 1
ATOM 1494 C C . THR A 1 195 ? -18.326 4.372 19.752 1.00 98.12 195 THR A C 1
ATOM 1496 O O . THR A 1 195 ? -18.922 4.246 20.818 1.00 98.12 195 THR A O 1
ATOM 1499 N N . LEU A 1 196 ? -17.179 5.055 19.683 1.00 97.56 196 LEU A N 1
ATOM 1500 C CA . LEU A 1 196 ? -16.575 5.687 20.863 1.00 97.56 196 LEU A CA 1
ATOM 1501 C C . LEU A 1 196 ? -17.446 6.804 21.459 1.00 97.56 196 LEU A C 1
ATOM 1503 O O . LEU A 1 196 ? -17.463 6.983 22.677 1.00 97.56 196 LEU A O 1
ATOM 1507 N N . VAL A 1 197 ? -18.168 7.559 20.625 1.00 97.19 197 VAL A N 1
ATOM 1508 C CA . VAL A 1 197 ? -19.132 8.570 21.093 1.00 97.19 197 VAL A CA 1
ATOM 1509 C C . VAL A 1 197 ? -20.299 7.903 21.821 1.00 97.19 197 VAL A C 1
ATOM 1511 O O . VAL A 1 197 ? -20.658 8.355 22.905 1.00 97.19 197 VAL A O 1
ATOM 1514 N N . GLN A 1 198 ? -20.840 6.809 21.282 1.00 95.62 198 GLN A N 1
ATOM 1515 C CA . GLN A 1 198 ? -21.928 6.056 21.917 1.00 95.62 198 GLN A CA 1
ATOM 1516 C C . GLN A 1 198 ? -21.511 5.484 23.276 1.00 95.62 198 GLN A C 1
ATOM 1518 O O . GLN A 1 198 ? -22.216 5.689 24.262 1.00 95.62 198 GLN A O 1
ATOM 1523 N N . ILE A 1 199 ? -20.330 4.864 23.357 1.00 95.19 199 ILE A N 1
ATOM 1524 C CA . ILE A 1 199 ? -19.776 4.349 24.620 1.00 95.19 199 ILE A CA 1
ATOM 1525 C C . ILE A 1 199 ? -19.632 5.480 25.646 1.00 95.19 199 ILE A C 1
ATOM 1527 O O . ILE A 1 199 ? -20.019 5.334 26.804 1.00 95.19 199 ILE A O 1
ATOM 1531 N N . ARG A 1 200 ? -19.125 6.647 25.228 1.00 94.25 200 ARG A N 1
ATOM 1532 C CA . ARG A 1 200 ? -19.028 7.812 26.118 1.00 94.25 200 ARG A CA 1
ATOM 1533 C C . ARG A 1 200 ? -20.401 8.249 26.635 1.00 94.25 200 ARG A C 1
ATOM 1535 O O . ARG A 1 200 ? -20.522 8.549 27.816 1.00 94.25 200 ARG A O 1
ATOM 1542 N N . MET A 1 201 ? -21.426 8.277 25.784 1.00 92.06 201 MET A N 1
ATOM 1543 C CA . MET A 1 201 ? -22.786 8.641 26.200 1.00 92.06 201 MET A CA 1
ATOM 1544 C C . MET A 1 201 ? -23.379 7.641 27.206 1.00 92.06 201 MET A C 1
ATOM 1546 O O . MET A 1 201 ? -24.035 8.059 28.161 1.00 92.06 201 MET A O 1
ATOM 1550 N N . GLN A 1 202 ? -23.125 6.342 27.032 1.00 88.81 202 GLN A N 1
ATOM 1551 C CA . GLN A 1 202 ? -23.549 5.295 27.975 1.00 88.81 202 GLN A CA 1
ATOM 1552 C C . GLN A 1 202 ? -22.888 5.462 29.349 1.00 88.81 202 GLN A C 1
ATOM 1554 O O . GLN A 1 202 ? -23.543 5.341 30.384 1.00 88.81 202 GLN A O 1
ATOM 1559 N N . LEU A 1 203 ? -21.603 5.817 29.372 1.00 89.25 203 LEU A N 1
ATOM 1560 C CA . LEU A 1 203 ? -20.885 6.096 30.615 1.00 89.25 203 LEU A CA 1
ATOM 1561 C C . LEU A 1 203 ? -21.450 7.325 31.338 1.00 89.25 203 LEU A C 1
ATOM 1563 O O . LEU A 1 203 ? -21.789 7.238 32.515 1.00 89.25 203 LEU A O 1
ATOM 1567 N N . SER A 1 204 ? -21.656 8.437 30.625 1.00 85.81 204 SER A N 1
ATOM 1568 C CA . SER A 1 204 ? -22.186 9.672 31.224 1.00 85.81 204 SER A CA 1
ATOM 1569 C C . SER A 1 204 ? -23.639 9.568 31.707 1.00 85.81 204 SER A C 1
ATOM 1571 O O . SER A 1 204 ? -24.063 10.354 32.550 1.00 85.81 204 SER A O 1
ATOM 1573 N N . THR A 1 205 ? -24.431 8.643 31.161 1.00 77.62 205 THR A N 1
ATOM 1574 C CA . THR A 1 205 ? -25.800 8.374 31.639 1.00 77.62 205 THR A CA 1
ATOM 1575 C C . THR A 1 205 ? -25.802 7.451 32.856 1.00 77.62 205 THR A C 1
ATOM 1577 O O . THR A 1 205 ? -26.573 7.676 33.785 1.00 77.62 205 THR A O 1
ATOM 1580 N N . THR A 1 206 ? -24.886 6.481 32.901 1.00 69.94 206 THR A N 1
ATOM 1581 C CA . THR A 1 206 ? -24.704 5.576 34.047 1.00 69.94 206 THR A CA 1
ATOM 1582 C C . THR A 1 206 ? -24.205 6.318 35.292 1.00 69.94 206 THR A C 1
ATOM 1584 O O . THR A 1 206 ? -24.680 6.049 36.391 1.00 69.94 206 THR A O 1
ATOM 1587 N N . GLU A 1 207 ? -23.288 7.278 35.138 1.00 67.19 207 GLU A N 1
ATOM 1588 C CA . GLU A 1 207 ? -22.796 8.111 36.251 1.00 67.19 207 GLU A CA 1
ATOM 1589 C C . GLU A 1 207 ? -23.918 8.949 36.880 1.00 67.19 207 GLU A C 1
ATOM 1591 O O . GLU A 1 207 ? -24.085 8.937 38.096 1.00 67.19 207 GLU A O 1
ATOM 1596 N N . LYS A 1 208 ? -24.767 9.580 36.058 1.00 64.75 208 LYS A N 1
ATOM 1597 C CA . LYS A 1 208 ? -25.908 10.375 36.545 1.00 64.75 208 LYS A CA 1
ATOM 1598 C C . LYS A 1 208 ? -26.966 9.549 37.272 1.00 64.75 208 LYS A C 1
ATOM 1600 O O . LYS A 1 208 ? -27.673 10.092 38.114 1.00 64.75 208 LYS A O 1
ATOM 1605 N N . HIS A 1 209 ? -27.120 8.269 36.942 1.00 55.53 209 HIS A N 1
ATOM 1606 C CA . HIS A 1 209 ? -28.072 7.414 37.651 1.00 55.53 209 HIS A CA 1
ATOM 1607 C C . HIS A 1 209 ? -27.571 7.018 39.044 1.00 55.53 209 HIS A C 1
ATOM 1609 O O . HIS A 1 209 ? -28.376 6.978 39.963 1.00 55.53 209 HIS A O 1
ATOM 1615 N N . LYS A 1 210 ? -26.258 6.814 39.216 1.00 60.28 210 LYS A N 1
ATOM 1616 C CA . LYS A 1 210 ? -25.649 6.456 40.510 1.00 60.28 210 LYS A CA 1
ATOM 1617 C C . LYS A 1 210 ? -25.575 7.608 41.518 1.00 60.28 210 LYS A C 1
ATOM 1619 O O . LYS A 1 210 ? -25.423 7.344 42.698 1.00 60.28 210 LYS A O 1
ATOM 1624 N N . GLU A 1 211 ? -25.637 8.863 41.072 1.00 57.94 211 GLU A N 1
ATOM 1625 C CA . GLU A 1 211 ? -25.675 10.037 41.967 1.00 57.94 211 GLU A CA 1
ATOM 1626 C C . GLU A 1 211 ? -27.085 10.353 42.502 1.00 57.94 211 GLU A C 1
ATOM 1628 O O . GLU A 1 211 ? -27.221 11.177 43.402 1.00 57.94 211 GLU A O 1
ATOM 1633 N N . ASN A 1 212 ? -28.129 9.729 41.942 1.00 54.25 212 ASN A N 1
ATOM 1634 C CA . ASN A 1 212 ? -29.531 9.965 42.308 1.00 54.25 212 ASN A CA 1
ATOM 1635 C C . ASN A 1 212 ? -30.170 8.796 43.092 1.00 54.25 212 ASN A C 1
ATOM 1637 O O . ASN A 1 212 ? -31.374 8.841 43.348 1.00 54.25 212 ASN A O 1
ATOM 1641 N N . GLU A 1 213 ? -29.388 7.772 43.448 1.00 48.03 213 GLU A N 1
ATOM 1642 C CA . GLU A 1 213 ? -29.741 6.683 44.381 1.00 48.03 213 GLU A CA 1
ATOM 1643 C C . GLU A 1 213 ? -28.981 6.855 45.700 1.00 48.03 213 GLU A C 1
ATOM 1645 O O . GLU A 1 213 ? -29.600 6.613 46.762 1.00 48.03 213 GLU A O 1
#